Protein AF-A0A6J6WSC6-F1 (afdb_monomer)

pLDDT: mean 83.14, std 25.08, range [29.8, 98.88]

Nearest PDB structures (foldseek):
  4clc-assembly1_E-2  TM=8.302E-01  e=4.750E-10  Saccharomyces cerevisiae
  4clc-assembly1_C-2  TM=8.101E-01  e=1.368E-09  Saccharomyces cerevisiae
  4nkp-assembly1_B  TM=8.331E-01  e=5.031E-06  Desulfovibrio piger ATCC 29098
  2a2l-assembly1_A  TM=7.838E-01  e=5.697E-06  Klebsiella pneumoniae
  5cx7-assembly1_C  TM=8.219E-01  e=8.795E-05  Salmonella enterica subsp. enterica serovar Livingstone

Foldseek 3Di:
DDDDDDDDDDDDDDDDDDDDDDDDDDDDDDDDDDDDDDDPDDPPPQDVQLVNDALVNQVVLLVVLAAQDDDLVLQVVLLVLLVVVCVVVQAQKWKFKWFLPHTSDIDGGPNHDPVRVQVQQQQSVVCNVPVGFLSSLVNVCVVVVHDSCVVVVPDPSRHHSFAQWGFHQHVPGRGGMIIGMDDDRRNVNNVSSSVSSVVSVVVVVVVD

Organism: NCBI:txid449393

Solvent-accessible surface area (backbone atoms only — not comparable to full-atom values): 12354 Å² total; per-residue (Å²): 142,81,89,83,90,83,80,86,84,87,80,87,81,84,81,83,83,80,84,80,87,81,84,85,80,85,87,81,91,83,90,82,82,93,72,88,68,87,76,86,76,79,82,72,75,76,54,77,89,55,76,70,66,46,40,69,56,45,53,52,50,56,61,74,57,48,30,88,68,81,51,73,69,54,46,38,48,51,38,50,52,43,50,51,56,36,58,77,68,66,43,34,26,34,42,38,22,26,51,68,89,46,76,70,29,75,49,75,36,76,78,39,57,79,70,35,59,56,52,38,54,11,10,47,49,39,23,72,74,66,63,40,32,11,43,33,55,34,39,39,25,62,77,69,72,51,61,59,43,75,73,70,70,50,56,67,92,57,35,33,61,47,24,11,20,38,52,39,27,24,68,98,68,45,74,53,25,34,45,30,30,30,64,58,61,39,60,56,18,30,51,52,50,53,49,42,54,50,53,47,53,52,55,51,63,77,75,106

Sequence (208 aa):
MRLALIGAPAKYISTQAERVDVECGPSNFDMCDVRHGPTLGQDKPMVETTGGFTSAGLALEAQALVLPSLTQAQAVELGKIAFAIASARALPIIVEVRLGDWTVFKVALPGSKLENDSWVSRKARVVLATGNSTMHERVSAEERGVDWYLETGLSEELHAIHGGGLPLSVAGNGLAGILLISGLPQVEDHLLGVEIITEYLARQGENA

InterPro domains:
  IPR005624 Corrinoid adenosyltransferase PduO/GlcC-like [PF03928] (70-194)
  IPR010371 YBR137W-like [PTHR28255] (58-204)
  IPR038084 Corrinoid adenosyltransferase PduO/GlcC-like superfamily [G3DSA:3.30.450.150] (54-207)
  IPR038084 Corrinoid adenosyltransferase PduO/GlcC-like superfamily [SSF143744] (63-197)

Secondary structure (DSSP, 8-state):
-------PPPPP----------PPPP-----------------PPP-GGGTT--HHHHHHHHHHT-BS---HHHHHHHHHHHHHHHHHTT---EEEEEETTEEEEEEEPTT--THHHHHHHHHHHHHHHHSS-HHHHHHHHHHHT--HHHHH---TTT---SS-EEEEEETTTEEEEEEEEESS-HHHHHHHHHHHHHHHHHHHHH--

Mean predicted aligned error: 11.59 Å

Structure (mmCIF, N/CA/C/O backbone):
data_AF-A0A6J6WSC6-F1
#
_entry.id   AF-A0A6J6WSC6-F1
#
loop_
_atom_site.group_PDB
_atom_site.id
_atom_site.type_symbol
_atom_site.label_atom_id
_atom_site.label_alt_id
_atom_site.label_comp_id
_atom_site.label_asym_id
_atom_site.label_entity_id
_atom_site.label_seq_id
_atom_site.pdbx_PDB_ins_code
_atom_site.Cartn_x
_atom_site.Cartn_y
_atom_site.Cartn_z
_atom_site.occupancy
_atom_site.B_iso_or_equiv
_atom_site.auth_seq_id
_atom_site.auth_comp_id
_atom_site.auth_asym_id
_atom_site.auth_atom_id
_atom_site.pdbx_PDB_model_num
ATOM 1 N N . MET A 1 1 ? -31.566 -11.605 16.516 1.00 43.84 1 MET A N 1
ATOM 2 C CA . MET A 1 1 ? -31.812 -12.853 15.762 1.00 43.84 1 MET A CA 1
ATOM 3 C C . MET A 1 1 ? -32.410 -12.500 14.407 1.00 43.84 1 MET A C 1
ATOM 5 O O . MET A 1 1 ? -33.616 -12.335 14.301 1.00 43.84 1 MET A O 1
ATOM 9 N N . ARG A 1 2 ? -31.566 -12.322 13.387 1.00 36.12 2 ARG A N 1
ATOM 10 C CA . ARG A 1 2 ? -31.930 -12.509 11.978 1.00 36.12 2 ARG A CA 1
ATOM 11 C C . ARG A 1 2 ? -30.640 -12.690 11.185 1.00 36.12 2 ARG A C 1
ATOM 13 O O . ARG A 1 2 ? -29.808 -11.798 11.117 1.00 36.12 2 ARG A O 1
ATOM 20 N N . LEU A 1 3 ? -30.484 -13.920 10.721 1.00 33.75 3 LEU A N 1
ATOM 21 C CA . LEU A 1 3 ? -29.430 -14.439 9.872 1.00 33.75 3 LEU A CA 1
ATOM 22 C C . LEU A 1 3 ? -29.766 -14.024 8.432 1.00 33.75 3 LEU A C 1
ATOM 24 O O . LEU A 1 3 ? -30.876 -14.308 7.982 1.00 33.75 3 LEU A O 1
ATOM 28 N N . ALA A 1 4 ? -28.847 -13.372 7.725 1.00 37.50 4 ALA A N 1
ATOM 29 C CA . ALA A 1 4 ? -28.941 -13.182 6.281 1.00 37.50 4 ALA A CA 1
ATOM 30 C C . ALA A 1 4 ? -27.685 -13.777 5.636 1.00 37.50 4 ALA A C 1
ATOM 32 O O . ALA A 1 4 ? -26.592 -13.230 5.728 1.00 37.50 4 ALA A O 1
ATOM 33 N N . LEU A 1 5 ? -27.875 -14.961 5.054 1.00 38.50 5 LEU A N 1
ATOM 34 C CA . LEU A 1 5 ? -26.947 -15.674 4.185 1.00 38.50 5 LEU A CA 1
ATOM 35 C C . LEU A 1 5 ? -27.117 -15.146 2.760 1.00 38.50 5 LEU A C 1
ATOM 37 O O . LEU A 1 5 ? -28.183 -15.360 2.189 1.00 38.50 5 LEU A O 1
ATOM 41 N N . ILE A 1 6 ? -26.093 -14.524 2.179 1.00 41.12 6 ILE A N 1
ATOM 42 C CA . ILE A 1 6 ? -25.930 -14.297 0.729 1.00 41.12 6 ILE A CA 1
ATOM 43 C C . ILE A 1 6 ? -24.420 -14.078 0.522 1.00 41.12 6 ILE A C 1
ATOM 45 O O . ILE A 1 6 ? -23.843 -13.293 1.258 1.00 41.12 6 ILE A O 1
ATOM 49 N N . GLY A 1 7 ? -23.650 -14.696 -0.368 1.00 31.19 7 GLY A N 1
ATOM 50 C CA . GLY A 1 7 ? -23.825 -15.688 -1.422 1.00 31.19 7 GLY A CA 1
ATOM 51 C C . GLY A 1 7 ? -22.439 -15.804 -2.089 1.00 31.19 7 GLY A C 1
ATOM 52 O O . GLY A 1 7 ? -21.779 -14.793 -2.304 1.00 31.19 7 GLY A O 1
ATOM 53 N N . ALA A 1 8 ? -21.954 -17.024 -2.312 1.00 37.81 8 ALA A N 1
ATOM 54 C CA . ALA A 1 8 ? -20.623 -17.321 -2.858 1.00 37.81 8 ALA A CA 1
ATOM 55 C C . ALA A 1 8 ? -20.505 -16.965 -4.370 1.00 37.81 8 ALA A C 1
ATOM 57 O O . ALA A 1 8 ? -21.532 -16.750 -5.018 1.00 37.81 8 ALA A O 1
ATOM 58 N N . PRO A 1 9 ? -19.283 -16.892 -4.942 1.00 36.75 9 PRO A N 1
ATOM 59 C CA . PRO A 1 9 ? -18.977 -16.070 -6.115 1.00 36.75 9 PRO A CA 1
ATOM 60 C C . PRO A 1 9 ? -19.370 -16.686 -7.467 1.00 36.75 9 PRO A C 1
ATOM 62 O O . PRO A 1 9 ? -19.500 -17.902 -7.630 1.00 36.75 9 PRO A O 1
ATOM 65 N N . ALA A 1 10 ? -19.543 -15.793 -8.445 1.00 38.12 10 ALA A N 1
ATOM 66 C CA . ALA A 1 10 ? -19.945 -16.072 -9.817 1.00 38.12 10 ALA A CA 1
ATOM 67 C C . ALA A 1 10 ? -18.945 -16.975 -10.563 1.00 38.12 10 ALA A C 1
ATOM 69 O O . ALA A 1 10 ? -17.730 -16.795 -10.503 1.00 38.12 10 ALA A O 1
ATOM 70 N N . LYS A 1 11 ? -19.497 -17.951 -11.289 1.00 36.94 11 LYS A N 1
ATOM 71 C CA . LYS A 1 11 ? -18.777 -18.903 -12.136 1.00 36.94 11 LYS A CA 1
ATOM 72 C C . LYS A 1 11 ? -18.316 -18.247 -13.439 1.00 36.94 11 LYS A C 1
ATOM 74 O O . LYS A 1 11 ? -19.083 -17.554 -14.099 1.00 36.94 11 LYS A O 1
ATOM 79 N N . TYR A 1 12 ? -17.079 -18.564 -13.807 1.00 30.86 12 TYR A N 1
ATOM 80 C CA . TYR A 1 12 ? -16.436 -18.309 -15.094 1.00 30.86 12 TYR A CA 1
ATOM 81 C C . TYR A 1 12 ? -17.264 -18.921 -16.241 1.00 30.86 12 TYR A C 1
ATOM 83 O O . TYR A 1 12 ? -17.584 -20.111 -16.206 1.00 30.86 12 TYR A O 1
ATOM 91 N N . ILE A 1 13 ? -17.629 -18.118 -17.243 1.00 40.16 13 ILE A N 1
ATOM 92 C CA . ILE A 1 13 ? -18.377 -18.557 -18.428 1.00 40.16 13 ILE A CA 1
ATOM 93 C C . ILE A 1 13 ? -17.354 -18.799 -19.541 1.00 40.16 13 ILE A C 1
ATOM 95 O O . ILE A 1 13 ? -16.701 -17.865 -19.995 1.00 40.16 13 ILE A O 1
ATOM 99 N N . SER A 1 14 ? -17.193 -20.052 -19.968 1.00 33.62 14 SER A N 1
ATOM 100 C CA . SER A 1 14 ? -16.390 -20.420 -21.134 1.00 33.62 14 SER A CA 1
ATOM 101 C C . SER A 1 14 ? -17.211 -20.219 -22.409 1.00 33.62 14 SER A C 1
ATOM 103 O O . SER A 1 14 ? -18.157 -20.969 -22.656 1.00 33.62 14 SER A O 1
ATOM 105 N N . THR A 1 15 ? -16.867 -19.231 -23.227 1.00 36.78 15 THR A N 1
ATOM 106 C CA . THR A 1 15 ? -17.439 -19.052 -24.565 1.00 36.78 15 THR A CA 1
ATOM 107 C C . THR A 1 15 ? -16.736 -19.970 -25.565 1.00 36.78 15 THR A C 1
ATOM 109 O O . THR A 1 15 ? -15.524 -19.906 -25.759 1.00 36.78 15 THR A O 1
ATOM 112 N N . GLN A 1 16 ? -17.517 -20.854 -26.187 1.00 34.69 16 GLN A N 1
ATOM 113 C CA . GLN A 1 16 ? -17.121 -21.656 -27.341 1.00 34.69 16 GLN A CA 1
ATOM 114 C C . GLN A 1 16 ? -17.024 -20.737 -28.567 1.00 34.69 16 GLN A C 1
ATOM 116 O O . GLN A 1 16 ? -17.985 -20.046 -28.893 1.00 34.69 16 GLN A O 1
ATOM 121 N N . ALA A 1 17 ? -15.867 -20.715 -29.230 1.00 35.56 17 ALA A N 1
ATOM 122 C CA . ALA A 1 17 ? -15.704 -20.060 -30.522 1.00 35.56 17 ALA A CA 1
ATOM 123 C C . ALA A 1 17 ? -16.191 -21.007 -31.629 1.00 35.56 17 ALA A C 1
ATOM 125 O O . ALA A 1 17 ? -15.640 -22.092 -31.828 1.00 35.56 17 ALA A O 1
ATOM 126 N N . GLU A 1 18 ? -17.250 -20.597 -32.316 1.00 34.94 18 GLU A N 1
ATOM 127 C CA . GLU A 1 18 ? -17.818 -21.267 -33.481 1.00 34.94 18 GLU A CA 1
ATOM 128 C C . GLU A 1 18 ? -16.892 -21.045 -34.693 1.00 34.94 18 GLU A C 1
ATOM 130 O O . GLU A 1 18 ? -16.421 -19.932 -34.939 1.00 34.94 18 GLU A O 1
ATOM 135 N N . ARG A 1 19 ? -16.564 -22.122 -35.418 1.00 35.16 19 ARG A N 1
ATOM 136 C CA . ARG A 1 19 ? -15.733 -22.077 -36.630 1.00 35.16 19 ARG A CA 1
ATOM 137 C C . ARG A 1 19 ? -16.536 -21.459 -37.771 1.00 35.16 19 ARG A C 1
ATOM 139 O O . ARG A 1 19 ? -17.628 -21.929 -38.064 1.00 35.16 19 ARG A O 1
ATOM 146 N N . VAL A 1 20 ? -15.969 -20.456 -38.438 1.00 36.50 20 VAL A N 1
ATOM 147 C CA . VAL A 1 20 ? -16.467 -19.964 -39.727 1.00 36.50 20 VAL A CA 1
ATOM 148 C C . VAL A 1 20 ? -15.623 -20.609 -40.821 1.00 36.50 20 VAL A C 1
ATOM 150 O O . VAL A 1 20 ? -14.418 -20.369 -40.901 1.00 36.50 20 VAL A O 1
ATOM 153 N N . ASP A 1 21 ? -16.257 -21.451 -41.631 1.00 31.47 21 ASP A N 1
ATOM 154 C CA . ASP A 1 21 ? -15.662 -22.041 -42.825 1.00 31.47 21 ASP A CA 1
ATOM 155 C C . ASP A 1 21 ? -15.515 -20.964 -43.916 1.00 31.47 21 ASP A C 1
ATOM 157 O O . ASP A 1 21 ? -16.470 -20.262 -44.252 1.00 31.47 21 ASP A O 1
ATOM 161 N N . VAL A 1 22 ? -14.305 -20.812 -44.461 1.00 36.72 22 VAL A N 1
ATOM 162 C CA . VAL A 1 22 ? -14.012 -19.917 -45.591 1.00 36.72 22 VAL A CA 1
ATOM 163 C C . VAL A 1 22 ? -13.982 -20.751 -46.869 1.00 36.72 22 VAL A C 1
ATOM 165 O O . VAL A 1 22 ? -13.063 -21.543 -47.073 1.00 36.72 22 VAL A O 1
ATOM 168 N N . GLU A 1 23 ? -14.969 -20.567 -47.745 1.00 33.84 23 GLU A N 1
ATOM 169 C CA . GLU A 1 23 ? -14.938 -21.099 -49.111 1.00 33.84 23 GLU A CA 1
ATOM 170 C C . GLU A 1 23 ? -14.118 -20.176 -50.029 1.00 33.84 23 GLU A C 1
ATOM 172 O O . GLU A 1 23 ? -14.394 -18.982 -50.160 1.00 33.84 23 GLU A O 1
ATOM 177 N N . CYS A 1 24 ? -13.102 -20.732 -50.696 1.00 33.00 24 CYS A N 1
ATOM 178 C CA . CYS A 1 24 ? -12.349 -20.055 -51.752 1.00 33.00 24 CYS A CA 1
ATOM 179 C C . CYS A 1 24 ? -13.047 -20.219 -53.114 1.00 33.00 24 CYS A C 1
ATOM 181 O O . CYS A 1 24 ? -13.176 -21.335 -53.614 1.00 33.00 24 CYS A O 1
ATOM 183 N N . GLY A 1 25 ? -13.423 -19.102 -53.748 1.00 36.28 25 GLY A N 1
ATOM 184 C CA . GLY A 1 25 ? -13.826 -19.034 -55.161 1.00 36.28 25 GLY A CA 1
ATOM 185 C C . GLY A 1 25 ? -12.672 -18.582 -56.081 1.00 36.28 25 GLY A C 1
ATOM 186 O O . GLY A 1 25 ? -11.759 -17.902 -55.608 1.00 36.28 25 GLY A O 1
ATOM 187 N N . PRO A 1 26 ? -12.663 -18.954 -57.378 1.00 39.19 26 PRO A N 1
ATOM 188 C CA . PRO A 1 26 ? -11.472 -18.860 -58.219 1.00 39.19 26 PRO A CA 1
ATOM 189 C C . PRO A 1 26 ? -11.300 -17.517 -58.953 1.00 39.19 26 PRO A C 1
ATOM 191 O O . PRO A 1 26 ? -12.253 -16.926 -59.447 1.00 39.19 26 PRO A O 1
ATOM 194 N N . SER A 1 27 ? -10.025 -17.122 -59.051 1.00 39.78 27 SER A N 1
ATOM 195 C CA . SER A 1 27 ? -9.335 -16.354 -60.105 1.00 39.78 27 SER A CA 1
ATOM 196 C C . SER A 1 27 ? -10.052 -15.190 -60.809 1.00 39.78 27 SER A C 1
ATOM 198 O O . SER A 1 27 ? -10.929 -15.412 -61.641 1.00 39.78 27 SER A O 1
ATOM 200 N N . ASN A 1 28 ? -9.488 -13.983 -60.682 1.00 32.41 28 ASN A N 1
ATOM 201 C CA . ASN A 1 28 ? -8.925 -13.283 -61.843 1.00 32.41 28 ASN A CA 1
ATOM 202 C C . ASN A 1 28 ? -8.012 -12.108 -61.452 1.00 32.41 28 ASN A C 1
ATOM 204 O O . ASN A 1 28 ? -8.224 -11.430 -60.452 1.00 32.41 28 ASN A O 1
ATOM 208 N N . PHE A 1 29 ? -6.980 -11.940 -62.278 1.00 34.59 29 PHE A N 1
ATOM 209 C CA . PHE A 1 29 ? -5.999 -10.857 -62.341 1.00 34.59 29 PHE A CA 1
ATOM 210 C C . PHE A 1 29 ? -6.623 -9.458 -62.198 1.00 34.59 29 PHE A C 1
ATOM 212 O O . PHE A 1 29 ? -7.541 -9.148 -62.948 1.00 34.59 29 PHE A O 1
ATOM 219 N N . ASP A 1 30 ? -6.042 -8.588 -61.364 1.00 33.47 30 ASP A N 1
ATOM 220 C CA . ASP A 1 30 ? -5.398 -7.374 -61.883 1.00 33.47 30 ASP A CA 1
ATOM 221 C C . ASP A 1 30 ? -4.456 -6.727 -60.856 1.00 33.47 30 ASP A C 1
ATOM 223 O O . ASP A 1 30 ? -4.682 -6.746 -59.646 1.00 33.47 30 ASP A O 1
ATOM 227 N N . MET A 1 31 ? -3.363 -6.181 -61.370 1.00 36.84 31 MET A N 1
ATOM 228 C CA . MET A 1 31 ? -2.239 -5.614 -60.640 1.00 36.84 31 MET A CA 1
ATOM 229 C C . MET A 1 31 ? -2.318 -4.095 -60.764 1.00 36.84 31 MET A C 1
ATOM 231 O O . MET A 1 31 ? -2.045 -3.592 -61.844 1.00 36.84 31 MET A O 1
ATOM 235 N N . CYS A 1 32 ? -2.646 -3.358 -59.694 1.00 29.80 32 CYS A N 1
ATOM 236 C CA . CYS A 1 32 ? -2.368 -1.919 -59.643 1.00 29.80 32 CYS A CA 1
ATOM 237 C C . CYS A 1 32 ? -2.406 -1.317 -58.226 1.00 29.80 32 CYS A C 1
ATOM 239 O O . CYS A 1 32 ? -3.426 -1.306 -57.550 1.00 29.80 32 CYS A O 1
ATOM 241 N N . ASP A 1 33 ? -1.263 -0.722 -57.896 1.00 33.25 33 ASP A N 1
ATOM 242 C CA . ASP A 1 33 ? -1.057 0.507 -57.128 1.00 33.25 33 ASP A CA 1
ATOM 243 C C . ASP A 1 33 ? -1.253 0.500 -55.599 1.00 33.25 33 ASP A C 1
ATOM 245 O O . ASP A 1 33 ? -2.342 0.537 -55.028 1.00 33.25 33 ASP A O 1
ATOM 249 N N . VAL A 1 34 ? -0.095 0.547 -54.944 1.00 44.75 34 VAL A N 1
ATOM 250 C CA . VAL A 1 34 ? 0.127 0.786 -53.524 1.00 44.75 34 VAL A CA 1
ATOM 251 C C . VAL A 1 34 ? -0.278 2.220 -53.186 1.00 44.75 34 VAL A C 1
ATOM 253 O O . VAL A 1 34 ? 0.389 3.171 -53.590 1.00 44.75 34 VAL A O 1
ATOM 256 N N . ARG A 1 35 ? -1.299 2.394 -52.344 1.00 36.34 35 ARG A N 1
ATOM 257 C CA . ARG A 1 35 ? -1.457 3.608 -51.528 1.00 36.34 35 ARG A CA 1
ATOM 258 C C . ARG A 1 35 ? -1.757 3.214 -50.091 1.00 36.34 35 ARG A C 1
ATOM 260 O O . ARG A 1 35 ? -2.868 2.823 -49.755 1.00 36.34 35 ARG A O 1
ATOM 267 N N . HIS A 1 36 ? -0.732 3.326 -49.252 1.00 37.75 36 HIS A N 1
ATOM 268 C CA . HIS A 1 36 ? -0.848 3.234 -47.803 1.00 37.75 36 HIS A CA 1
ATOM 269 C C . HIS A 1 36 ? -1.678 4.426 -47.302 1.00 37.75 36 HIS A C 1
ATOM 271 O O . HIS A 1 36 ? -1.164 5.535 -47.164 1.00 37.75 36 HIS A O 1
ATOM 277 N N . GLY A 1 37 ? -2.973 4.212 -47.073 1.00 34.25 37 GLY A N 1
ATOM 278 C CA . GLY A 1 37 ? -3.748 5.071 -46.179 1.00 34.25 37 GLY A CA 1
ATOM 279 C C . GLY A 1 37 ? -3.299 4.839 -44.730 1.00 34.25 37 GLY A C 1
ATOM 280 O O . GLY A 1 37 ? -2.825 3.743 -44.422 1.00 34.25 37 GLY A O 1
ATOM 281 N N . PRO A 1 38 ? -3.411 5.832 -43.831 1.00 37.00 38 PRO A N 1
ATOM 282 C CA . PRO A 1 38 ? -3.063 5.629 -42.435 1.00 37.00 38 PRO A CA 1
ATOM 283 C C . PRO A 1 38 ? -4.087 4.672 -41.819 1.00 37.00 38 PRO A C 1
ATOM 285 O O . PRO A 1 38 ? -5.248 5.029 -41.618 1.00 37.00 38 PRO A O 1
ATOM 288 N N . THR A 1 39 ? -3.672 3.439 -41.540 1.00 39.28 39 THR A N 1
ATOM 289 C CA . THR A 1 39 ? -4.430 2.515 -40.701 1.00 39.28 39 THR A CA 1
ATOM 290 C C . THR A 1 39 ? -4.454 3.078 -39.283 1.00 39.28 39 THR A C 1
ATOM 292 O O . THR A 1 39 ? -3.478 3.013 -38.540 1.00 39.28 39 THR A O 1
ATOM 295 N N . LEU A 1 40 ? -5.592 3.668 -38.920 1.00 49.00 40 LEU A N 1
ATOM 296 C CA . LEU A 1 40 ? -6.022 3.801 -37.533 1.00 49.00 40 LEU A CA 1
ATOM 297 C C . LEU A 1 40 ? -6.146 2.387 -36.958 1.00 49.00 40 LEU A C 1
ATOM 299 O O . LEU A 1 40 ? -6.956 1.599 -37.440 1.00 49.00 40 L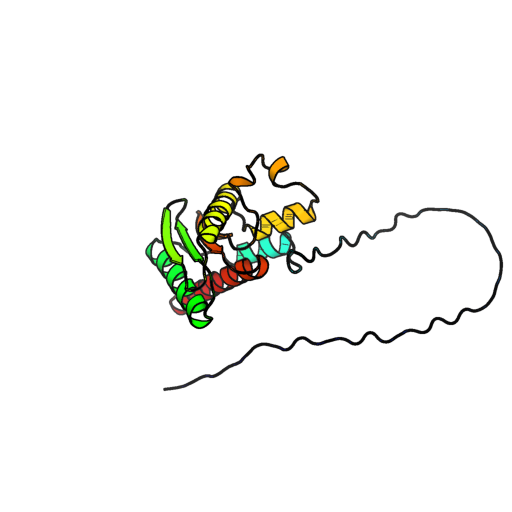EU A O 1
ATOM 303 N N . GLY A 1 41 ? -5.325 2.066 -35.962 1.00 46.53 41 GLY A N 1
ATOM 304 C CA . GLY A 1 41 ? -5.379 0.780 -35.277 1.00 46.53 41 GLY A CA 1
ATOM 305 C C . GLY A 1 41 ? -4.008 0.330 -34.806 1.00 46.53 41 GLY A C 1
ATOM 306 O O . GLY A 1 41 ? -3.313 -0.402 -35.503 1.00 46.53 41 GLY A O 1
ATOM 307 N N . GLN A 1 42 ? -3.634 0.742 -33.600 1.00 42.31 42 GLN A N 1
ATOM 308 C CA . GLN A 1 42 ? -2.758 -0.081 -32.778 1.00 42.31 42 GLN A CA 1
ATOM 309 C C . GLN A 1 42 ? -3.515 -0.378 -31.492 1.00 42.31 42 GLN A C 1
ATOM 311 O O . GLN A 1 42 ? -3.461 0.387 -30.532 1.00 42.31 42 GLN A O 1
ATOM 316 N N . ASP A 1 43 ? -4.261 -1.484 -31.525 1.00 46.19 43 ASP A N 1
ATOM 317 C CA . ASP A 1 43 ? -4.646 -2.215 -30.325 1.00 46.19 43 ASP A CA 1
ATOM 318 C C . ASP A 1 43 ? -3.355 -2.562 -29.589 1.00 46.19 43 ASP A C 1
ATOM 320 O O . ASP A 1 43 ? -2.608 -3.471 -29.962 1.00 46.19 43 ASP A O 1
ATOM 324 N N . LYS A 1 44 ? -3.045 -1.761 -28.574 1.00 49.16 44 LYS A N 1
ATOM 325 C CA . LYS A 1 44 ? -1.971 -2.065 -27.645 1.00 49.16 44 LYS A CA 1
ATOM 326 C C . LYS A 1 44 ? -2.400 -3.336 -26.901 1.00 49.16 44 LYS A C 1
ATOM 328 O O . LYS A 1 44 ? -3.504 -3.343 -26.355 1.00 49.16 44 LYS A O 1
ATOM 333 N N . PRO A 1 45 ? -1.604 -4.420 -26.909 1.00 47.25 45 PRO A N 1
ATOM 334 C CA . PRO A 1 45 ? -2.020 -5.665 -26.278 1.00 47.25 45 PRO A CA 1
ATOM 335 C C . PRO A 1 45 ? -2.308 -5.398 -24.800 1.00 47.25 45 PRO A C 1
ATOM 337 O O . PRO A 1 45 ? -1.481 -4.799 -24.109 1.00 47.25 45 PRO A O 1
ATOM 340 N N . MET A 1 46 ? -3.491 -5.813 -24.332 1.00 50.09 46 MET A N 1
ATOM 341 C CA . MET A 1 46 ? -3.805 -5.824 -22.906 1.00 50.09 46 MET A CA 1
ATOM 342 C C . MET A 1 46 ? -2.717 -6.625 -22.198 1.00 50.09 46 MET A C 1
ATOM 344 O O . MET A 1 46 ? -2.479 -7.786 -22.530 1.00 50.09 46 MET A O 1
ATOM 348 N N . VAL A 1 47 ? -2.009 -5.984 -21.273 1.00 56.09 47 VAL A N 1
ATOM 349 C CA . VAL A 1 47 ? -0.842 -6.593 -20.643 1.00 56.09 47 VAL A CA 1
ATOM 350 C C . VAL A 1 47 ? -1.337 -7.606 -19.610 1.00 56.09 47 VAL A C 1
ATOM 352 O O . VAL A 1 47 ? -1.909 -7.248 -18.582 1.00 56.09 47 VAL A O 1
ATOM 355 N N . GLU A 1 48 ? -1.154 -8.897 -19.904 1.00 59.69 48 GLU A N 1
ATOM 356 C CA . GLU A 1 48 ? -1.677 -10.014 -19.098 1.00 59.69 48 GLU A CA 1
ATOM 357 C C . GLU A 1 48 ? -1.225 -9.961 -17.624 1.00 59.69 48 GLU A C 1
ATOM 359 O O . GLU A 1 48 ? -1.932 -10.436 -16.735 1.00 59.69 48 GLU A O 1
ATOM 364 N N . THR A 1 49 ? -0.073 -9.342 -17.334 1.00 72.38 49 THR A N 1
ATOM 365 C CA . THR A 1 49 ? 0.531 -9.300 -15.992 1.00 72.38 49 THR A CA 1
ATOM 366 C C . THR A 1 49 ? -0.153 -8.349 -15.013 1.00 72.38 49 THR A C 1
ATOM 368 O O . THR A 1 49 ? 0.057 -8.483 -13.803 1.00 72.38 49 THR A O 1
ATOM 371 N N . THR A 1 50 ? -0.964 -7.410 -15.504 1.00 82.81 50 THR A N 1
ATOM 372 C CA . THR A 1 50 ? -1.678 -6.409 -14.692 1.00 82.81 50 THR A CA 1
ATOM 373 C C . THR A 1 50 ? -3.188 -6.632 -14.673 1.00 82.81 50 THR A C 1
ATOM 375 O O . THR A 1 50 ? -3.940 -5.765 -14.242 1.00 82.81 50 THR A O 1
ATOM 378 N N . GLY A 1 51 ? -3.663 -7.810 -15.092 1.00 82.25 51 GLY A N 1
ATOM 379 C CA . GLY A 1 51 ? -5.063 -8.209 -14.904 1.00 82.25 51 GLY A CA 1
ATOM 380 C C . GLY A 1 51 ? -6.083 -7.347 -15.655 1.00 82.25 51 GLY A C 1
ATOM 381 O O . GLY A 1 51 ? -7.246 -7.311 -15.263 1.00 82.25 51 GLY A O 1
ATOM 382 N N . GLY A 1 52 ? -5.662 -6.645 -16.714 1.00 90.44 52 GLY A N 1
ATOM 383 C CA . GLY A 1 52 ? -6.534 -5.775 -17.509 1.00 90.44 52 GLY A CA 1
ATOM 384 C C . GLY A 1 52 ? -6.803 -4.398 -16.893 1.00 90.44 52 GLY A C 1
ATOM 385 O O . GLY A 1 52 ? -7.700 -3.694 -17.358 1.00 90.44 52 GLY A O 1
ATOM 386 N N . PHE A 1 53 ? -6.052 -3.993 -15.864 1.00 96.25 53 PHE A N 1
ATOM 387 C CA . PHE A 1 53 ? -6.105 -2.617 -15.374 1.00 96.25 53 PHE A CA 1
ATOM 388 C C . PHE A 1 53 ? -5.664 -1.614 -16.447 1.00 96.25 53 PHE A C 1
ATOM 390 O O . PHE A 1 53 ? -4.813 -1.905 -17.284 1.00 96.25 53 PHE A O 1
ATOM 397 N N . THR A 1 54 ? -6.205 -0.398 -16.355 1.00 97.25 54 THR A N 1
ATOM 398 C CA . THR A 1 54 ? -5.688 0.780 -17.064 1.00 97.25 54 THR A CA 1
ATOM 399 C C . THR A 1 54 ? -5.247 1.833 -16.056 1.00 97.25 54 THR A C 1
ATOM 401 O O . THR A 1 54 ? -5.821 1.917 -14.962 1.00 97.25 54 THR A O 1
ATOM 404 N N . SER A 1 55 ? -4.258 2.663 -16.396 1.00 97.44 55 SER A N 1
ATOM 405 C CA . SER A 1 55 ? -3.788 3.714 -15.475 1.00 97.44 55 SER A CA 1
ATOM 406 C C . SER A 1 55 ? -4.905 4.716 -15.164 1.00 97.44 55 SER A C 1
ATOM 408 O O . SER A 1 55 ? -5.078 5.122 -14.013 1.00 97.44 55 SER A O 1
ATOM 410 N N . ALA A 1 56 ? -5.739 5.031 -16.162 1.00 97.94 56 ALA A N 1
ATOM 411 C CA . ALA A 1 56 ? -6.926 5.866 -16.010 1.00 97.94 56 ALA A CA 1
ATOM 412 C C . ALA A 1 56 ? -7.966 5.237 -15.064 1.00 97.94 56 ALA A C 1
ATOM 414 O O . ALA A 1 56 ? -8.494 5.923 -14.189 1.00 97.94 56 ALA A O 1
ATOM 415 N N . GLY A 1 57 ? -8.230 3.932 -15.192 1.00 98.31 57 GLY A N 1
ATOM 416 C CA . GLY A 1 57 ? -9.128 3.209 -14.288 1.00 98.31 57 GLY A CA 1
ATOM 417 C C . GLY A 1 57 ? -8.624 3.211 -12.845 1.00 98.31 57 GLY A C 1
ATOM 418 O O . GLY A 1 57 ? -9.383 3.509 -11.927 1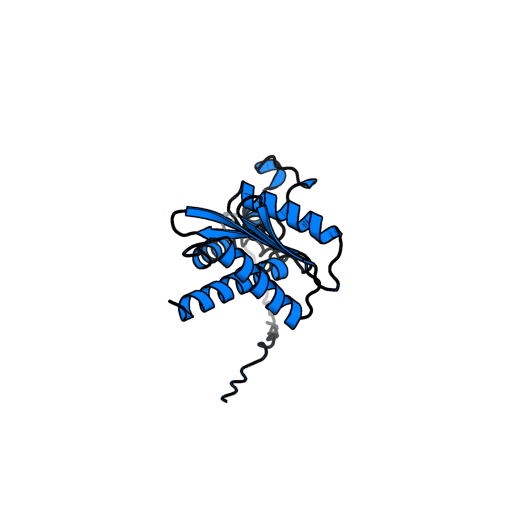.00 98.31 57 GLY A O 1
ATOM 419 N N . LEU A 1 58 ? -7.326 2.980 -12.646 1.00 98.50 58 LEU A N 1
ATOM 420 C CA . LEU A 1 58 ? -6.701 3.022 -11.320 1.00 98.50 58 LEU A CA 1
ATOM 421 C C . LEU A 1 58 ? -6.695 4.434 -10.716 1.00 98.50 58 LEU A C 1
ATOM 423 O O . LEU A 1 58 ? -6.798 4.585 -9.501 1.00 98.50 58 LEU A O 1
ATOM 427 N N . ALA A 1 59 ? -6.615 5.481 -11.541 1.00 98.31 59 ALA A N 1
ATOM 428 C CA . ALA A 1 59 ? -6.759 6.859 -11.072 1.00 98.31 59 ALA A CA 1
ATOM 429 C C . ALA A 1 59 ? -8.195 7.177 -10.613 1.00 98.31 59 ALA A C 1
ATOM 431 O O . ALA A 1 59 ? -8.379 7.941 -9.664 1.00 98.31 59 ALA A O 1
ATOM 432 N N . LEU A 1 60 ? -9.215 6.601 -11.261 1.00 98.44 60 LEU A N 1
ATOM 433 C CA . LEU A 1 60 ? -10.611 6.708 -10.818 1.00 98.44 60 LEU A CA 1
ATOM 434 C C . LEU A 1 60 ? -10.859 5.904 -9.537 1.00 98.44 60 LEU A C 1
ATOM 436 O O . LEU A 1 60 ? -11.522 6.394 -8.625 1.00 98.44 60 LEU A O 1
ATOM 440 N N . GLU A 1 61 ? -10.286 4.706 -9.439 1.00 98.50 61 GLU A N 1
ATOM 441 C CA . GLU A 1 61 ? -10.317 3.896 -8.219 1.00 98.50 61 GLU A CA 1
ATOM 442 C C . GLU A 1 61 ? -9.715 4.664 -7.035 1.00 98.50 61 GLU A C 1
ATOM 444 O O . GLU A 1 61 ? -10.358 4.799 -5.998 1.00 98.50 61 GLU A O 1
ATOM 449 N N . ALA A 1 62 ? -8.534 5.268 -7.207 1.00 98.31 62 ALA A N 1
ATOM 450 C CA . ALA A 1 62 ? -7.899 6.070 -6.161 1.00 98.31 62 ALA A CA 1
ATOM 451 C C . ALA A 1 62 ? -8.774 7.248 -5.693 1.00 98.31 62 ALA A C 1
ATOM 453 O O . ALA A 1 62 ? -8.780 7.567 -4.506 1.00 98.31 62 ALA A O 1
ATOM 454 N N . GLN A 1 63 ? -9.545 7.869 -6.595 1.00 98.06 63 GLN A N 1
ATOM 455 C CA . GLN A 1 63 ? -10.503 8.925 -6.239 1.00 98.06 63 GLN A CA 1
ATOM 456 C C . GLN A 1 63 ? -11.684 8.388 -5.422 1.00 98.06 63 GLN A C 1
ATOM 458 O O . GLN A 1 63 ? -12.110 9.038 -4.468 1.00 98.06 63 GLN A O 1
ATOM 463 N N . ALA A 1 64 ? -12.193 7.202 -5.761 1.00 98.06 64 ALA A N 1
ATOM 464 C CA . ALA A 1 64 ? -13.278 6.556 -5.022 1.00 98.06 64 ALA A CA 1
ATOM 465 C C . ALA A 1 64 ? -12.855 6.100 -3.612 1.00 98.06 64 ALA A C 1
ATOM 467 O O . ALA A 1 64 ? -13.702 5.969 -2.731 1.00 98.06 64 ALA A O 1
ATOM 468 N N . LEU A 1 65 ? -11.554 5.887 -3.394 1.00 98.44 65 LEU A N 1
ATOM 469 C CA . LEU A 1 65 ? -10.976 5.449 -2.121 1.00 98.44 65 LEU A CA 1
ATOM 470 C C . LEU A 1 65 ? -10.507 6.602 -1.213 1.00 98.44 65 LEU A C 1
ATOM 472 O O . LEU A 1 65 ? -9.923 6.349 -0.157 1.00 98.44 65 LEU A O 1
ATOM 476 N N . VAL A 1 66 ? -10.745 7.865 -1.591 1.00 98.31 66 VAL A N 1
ATOM 477 C CA . VAL A 1 66 ? -10.378 9.023 -0.760 1.00 98.31 66 VAL A CA 1
ATOM 478 C C . VAL A 1 66 ? -11.164 9.014 0.552 1.00 98.31 66 VAL A C 1
ATOM 480 O O . VAL A 1 66 ? -12.392 8.952 0.578 1.00 98.31 66 VAL A O 1
ATOM 483 N N . LEU A 1 67 ? -10.437 9.131 1.660 1.00 98.00 67 LEU A N 1
ATOM 484 C CA . LEU A 1 67 ? -10.985 9.133 3.007 1.00 98.00 67 LEU A CA 1
ATOM 485 C C . LEU A 1 67 ? -11.461 10.539 3.418 1.00 98.00 67 LEU A C 1
ATOM 487 O O . LEU A 1 67 ? -10.823 11.537 3.073 1.00 98.00 67 LEU A O 1
ATOM 491 N N . PRO A 1 68 ? -12.522 10.654 4.236 1.00 96.50 68 PRO A N 1
ATOM 492 C CA . PRO A 1 68 ? -12.927 11.938 4.811 1.00 96.50 68 PRO A CA 1
ATOM 493 C C . PRO A 1 68 ? -11.965 12.425 5.909 1.00 96.50 68 PRO A C 1
ATOM 495 O O . PRO A 1 68 ? -11.811 13.624 6.118 1.00 96.50 68 PRO A O 1
ATOM 498 N N . SER A 1 69 ? -11.324 11.504 6.634 1.00 96.69 69 SER A N 1
ATOM 499 C CA . SER A 1 69 ? -10.303 11.778 7.653 1.00 96.69 69 SER A CA 1
ATOM 500 C C . SER A 1 69 ? -9.462 10.527 7.918 1.00 96.69 69 SER A C 1
ATOM 502 O O . SER A 1 69 ? -9.900 9.410 7.634 1.00 96.69 69 SER A O 1
ATOM 504 N N . LEU A 1 70 ? -8.256 10.714 8.465 1.00 97.44 70 LEU A N 1
ATOM 505 C CA . LEU A 1 70 ? -7.390 9.615 8.887 1.00 97.44 70 LEU A CA 1
ATOM 506 C C . LEU A 1 70 ? -6.608 9.983 10.155 1.00 97.44 70 LEU A C 1
ATOM 508 O O . LEU A 1 70 ? -5.539 10.586 10.113 1.00 97.44 70 LEU A O 1
ATOM 512 N N . THR A 1 71 ? -7.156 9.603 11.301 1.00 97.25 71 THR A N 1
ATOM 513 C CA . THR A 1 71 ? -6.480 9.627 12.603 1.00 97.25 71 THR A CA 1
ATOM 514 C C . THR A 1 71 ? -5.698 8.333 12.834 1.00 97.25 71 THR A C 1
ATOM 516 O O . THR A 1 71 ? -5.914 7.322 12.165 1.00 97.25 71 THR A O 1
ATOM 519 N N . GLN A 1 72 ? -4.829 8.313 13.849 1.00 97.88 72 GLN A N 1
ATOM 520 C CA . GLN A 1 72 ? -4.143 7.085 14.267 1.00 97.88 72 GLN A CA 1
ATOM 521 C C . GLN A 1 72 ? -5.124 5.959 14.629 1.00 97.88 72 GLN A C 1
ATOM 523 O O . GLN A 1 72 ? -4.904 4.812 14.248 1.00 97.88 72 GLN A O 1
ATOM 528 N N . ALA A 1 73 ? -6.216 6.271 15.334 1.00 97.94 73 ALA A N 1
ATOM 529 C CA . ALA A 1 73 ? -7.213 5.274 15.720 1.00 97.94 73 ALA A CA 1
ATOM 530 C C . ALA A 1 73 ? -7.907 4.655 14.494 1.00 97.94 73 ALA A C 1
ATOM 532 O O . ALA A 1 73 ? -8.042 3.435 14.424 1.00 97.94 73 ALA A O 1
ATOM 533 N N . GLN A 1 74 ? -8.258 5.483 13.505 1.00 98.06 74 GLN A N 1
ATOM 534 C CA . GLN A 1 74 ? -8.833 5.046 12.228 1.00 98.06 74 GLN A CA 1
ATOM 535 C C . GLN A 1 74 ? -7.845 4.210 11.401 1.00 98.06 74 GLN A C 1
ATOM 537 O O . GLN A 1 74 ? -8.216 3.186 10.834 1.00 98.06 74 GLN A O 1
ATOM 542 N N . ALA A 1 75 ? -6.562 4.579 11.382 1.00 98.44 75 ALA A N 1
ATOM 543 C CA . ALA A 1 75 ? -5.528 3.784 10.718 1.00 98.44 75 ALA A CA 1
ATOM 544 C C . ALA A 1 75 ? -5.343 2.399 11.374 1.00 98.44 75 ALA A C 1
ATOM 546 O O . ALA A 1 75 ? -5.179 1.390 10.685 1.00 98.44 75 ALA A O 1
ATOM 547 N N . VAL A 1 76 ? -5.429 2.319 12.707 1.00 98.56 76 VAL A N 1
ATOM 548 C CA . VAL A 1 76 ? -5.443 1.037 13.432 1.00 98.56 76 VAL A CA 1
ATOM 549 C C . VAL A 1 76 ? -6.712 0.234 13.124 1.00 98.56 76 VAL A C 1
ATOM 551 O O . VAL A 1 76 ? -6.644 -0.989 13.011 1.00 98.56 76 VAL A O 1
ATOM 554 N N . GLU A 1 77 ? -7.866 0.886 12.979 1.00 98.38 77 GLU A N 1
ATOM 555 C CA . GLU A 1 77 ? -9.117 0.233 12.578 1.00 98.38 77 GLU A CA 1
ATOM 556 C C . GLU A 1 77 ? -9.027 -0.378 11.173 1.00 98.38 77 GLU A C 1
ATOM 558 O O . GLU A 1 77 ? -9.350 -1.556 11.014 1.00 98.38 77 GLU A O 1
ATOM 563 N N . LEU A 1 78 ? -8.496 0.360 10.191 1.00 98.56 78 LEU A N 1
ATOM 564 C CA . LEU A 1 78 ? -8.178 -0.156 8.852 1.00 98.56 78 LEU A CA 1
ATOM 565 C C . LEU A 1 78 ? -7.322 -1.429 8.926 1.00 98.56 78 LEU A C 1
ATOM 567 O O . LEU A 1 78 ? -7.649 -2.444 8.311 1.00 98.56 78 LEU A O 1
ATOM 571 N N . GLY A 1 79 ? -6.267 -1.410 9.746 1.00 98.69 79 GLY A N 1
ATOM 572 C CA . GLY A 1 79 ? -5.424 -2.584 9.982 1.00 98.69 79 GLY A CA 1
ATOM 573 C C . GLY A 1 79 ? -6.185 -3.773 10.584 1.00 98.69 79 GLY A C 1
ATOM 574 O O . GLY A 1 79 ? -5.988 -4.917 10.172 1.00 98.69 79 GLY A O 1
ATOM 575 N N . LYS A 1 80 ? -7.111 -3.523 11.517 1.00 98.81 80 LYS A N 1
ATOM 576 C CA . LYS A 1 80 ? -7.969 -4.568 12.105 1.00 98.81 80 LYS A CA 1
ATOM 577 C C . LYS A 1 80 ? -8.951 -5.158 11.091 1.00 98.81 80 LYS A C 1
ATOM 579 O O . LYS A 1 80 ? -9.158 -6.370 11.112 1.00 98.81 80 LYS A O 1
ATOM 584 N N . ILE A 1 81 ? -9.532 -4.338 10.213 1.00 98.75 81 ILE A N 1
ATOM 585 C CA . ILE A 1 81 ? -10.394 -4.800 9.111 1.00 98.75 81 ILE A CA 1
ATOM 586 C C . ILE A 1 81 ? -9.594 -5.718 8.187 1.00 98.75 81 ILE A C 1
ATOM 588 O O . ILE A 1 81 ? -10.012 -6.847 7.930 1.00 98.75 81 ILE A O 1
ATOM 592 N N . ALA A 1 82 ? -8.402 -5.278 7.780 1.00 98.75 82 ALA A N 1
ATOM 593 C CA . ALA A 1 82 ? -7.496 -6.072 6.959 1.00 98.75 82 ALA A CA 1
ATOM 594 C C . ALA A 1 82 ? -7.149 -7.417 7.607 1.00 98.75 82 ALA A C 1
ATOM 596 O O . ALA A 1 82 ? -7.265 -8.465 6.972 1.00 98.75 82 ALA A O 1
ATOM 597 N N . PHE A 1 83 ? -6.791 -7.408 8.894 1.00 98.75 83 PHE A N 1
ATOM 598 C CA . PHE A 1 83 ? -6.512 -8.629 9.643 1.00 98.75 83 PHE A CA 1
ATOM 599 C C . PHE A 1 83 ? -7.722 -9.566 9.713 1.00 98.75 83 PHE A C 1
ATOM 601 O O . PHE A 1 83 ? -7.558 -10.774 9.545 1.00 98.75 83 PHE A O 1
ATOM 608 N N . ALA A 1 84 ? -8.926 -9.037 9.939 1.00 98.75 84 ALA A N 1
ATOM 609 C CA . ALA A 1 84 ? -10.143 -9.838 10.0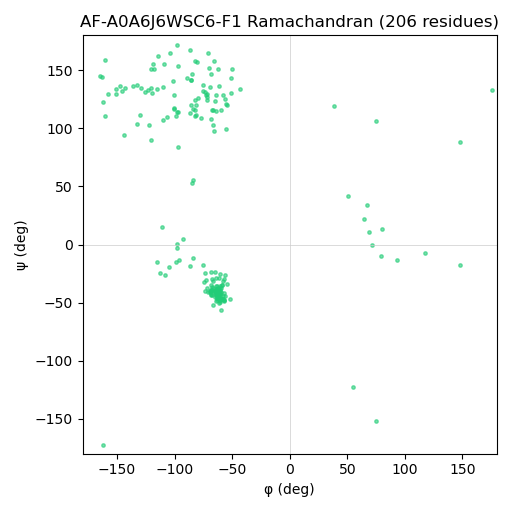07 1.00 98.75 84 ALA A CA 1
ATOM 610 C C . ALA A 1 84 ? -10.447 -10.526 8.667 1.00 98.75 84 ALA A C 1
ATOM 612 O O . ALA A 1 84 ? -10.674 -11.737 8.648 1.00 98.75 84 ALA A O 1
ATOM 613 N N . ILE A 1 85 ? -10.386 -9.785 7.553 1.00 98.75 85 ILE A N 1
ATOM 614 C CA . ILE A 1 85 ? -10.603 -10.327 6.201 1.00 98.75 85 ILE A CA 1
ATOM 615 C C . ILE A 1 85 ? -9.546 -11.389 5.878 1.00 98.75 85 ILE A C 1
ATOM 617 O O . ILE A 1 85 ? -9.887 -12.509 5.488 1.00 98.75 85 ILE A O 1
ATOM 621 N N . ALA A 1 86 ? -8.267 -11.067 6.088 1.00 98.50 86 ALA A N 1
ATOM 622 C CA . ALA A 1 86 ? -7.159 -11.968 5.788 1.00 98.50 86 ALA A CA 1
ATOM 623 C C . ALA A 1 86 ? -7.206 -13.250 6.630 1.00 98.50 86 ALA A C 1
ATOM 625 O O . ALA A 1 86 ? -7.004 -14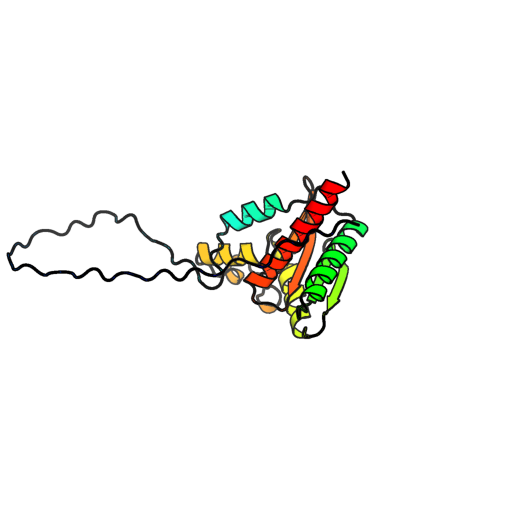.343 6.101 1.00 98.50 86 ALA A O 1
ATOM 626 N N . SER A 1 87 ? -7.536 -13.134 7.919 1.00 98.44 87 SER A N 1
ATOM 627 C CA . SER A 1 87 ? -7.654 -14.282 8.826 1.00 98.44 87 SER A CA 1
ATOM 628 C C . SER A 1 87 ? -8.842 -15.168 8.470 1.00 98.44 87 SER A C 1
ATOM 630 O O . SER A 1 87 ? -8.699 -16.387 8.432 1.00 98.44 87 SER A O 1
ATOM 632 N N . ALA A 1 88 ? -10.002 -14.577 8.160 1.00 98.56 88 ALA A N 1
ATOM 633 C CA . ALA A 1 88 ? -11.196 -15.326 7.764 1.00 98.56 88 ALA A CA 1
ATOM 634 C C . ALA A 1 88 ? -10.975 -16.149 6.484 1.00 98.56 88 ALA A C 1
ATOM 636 O O . ALA A 1 88 ? -11.586 -17.201 6.309 1.00 98.56 88 ALA A O 1
ATOM 637 N N . ARG A 1 89 ? -10.084 -15.678 5.606 1.00 98.50 89 ARG A N 1
ATOM 638 C CA . ARG A 1 89 ? -9.709 -16.332 4.345 1.00 98.50 89 ARG A CA 1
ATOM 639 C C . ARG A 1 89 ? -8.417 -17.151 4.430 1.00 98.50 89 ARG A C 1
ATOM 641 O O . ARG A 1 89 ? -8.014 -17.719 3.422 1.00 98.50 89 ARG A O 1
ATOM 648 N N . ALA A 1 90 ? -7.777 -17.209 5.601 1.00 98.31 90 ALA A N 1
ATOM 649 C CA . ALA A 1 90 ? -6.484 -17.861 5.818 1.00 98.31 90 ALA A CA 1
ATOM 650 C C . ALA A 1 90 ? -5.397 -17.433 4.806 1.00 98.31 90 ALA A C 1
ATOM 652 O O . ALA A 1 90 ? -4.639 -18.262 4.302 1.00 98.31 90 ALA A O 1
ATOM 653 N N . LEU A 1 91 ? -5.334 -16.135 4.487 1.00 98.50 91 LEU A N 1
ATOM 654 C CA . LEU A 1 91 ? -4.384 -15.615 3.503 1.00 98.50 91 LEU A CA 1
ATOM 655 C C . LEU A 1 91 ? -2.960 -15.548 4.088 1.00 98.50 91 LEU A C 1
ATOM 657 O O . LEU A 1 91 ? -2.778 -14.982 5.171 1.00 98.50 91 LEU A O 1
ATOM 661 N N . PRO A 1 92 ? -1.936 -16.044 3.368 1.00 98.19 92 PRO A N 1
ATOM 662 C CA . PRO A 1 92 ? -0.547 -16.073 3.829 1.00 98.19 92 PRO A CA 1
ATOM 663 C C . PRO A 1 92 ? 0.175 -14.740 3.570 1.00 98.19 92 PRO A C 1
ATOM 665 O O . PRO A 1 92 ? 1.207 -14.694 2.902 1.00 98.19 92 PRO A O 1
ATOM 668 N N . ILE A 1 93 ? -0.381 -13.638 4.072 1.00 98.50 93 ILE A N 1
ATOM 669 C CA . ILE A 1 93 ? 0.081 -12.277 3.764 1.00 98.50 93 ILE A CA 1
ATOM 670 C C . ILE A 1 93 ? 0.651 -11.559 4.984 1.00 98.50 93 ILE A C 1
ATOM 672 O O . ILE A 1 93 ? 0.367 -11.898 6.135 1.00 98.50 93 ILE A O 1
ATOM 676 N N . ILE A 1 94 ? 1.409 -10.504 4.718 1.00 98.50 94 ILE A N 1
ATOM 677 C CA . ILE A 1 94 ? 1.666 -9.433 5.672 1.00 98.50 94 ILE A CA 1
ATOM 678 C C . ILE A 1 94 ? 0.785 -8.230 5.329 1.00 98.50 94 ILE A C 1
ATOM 680 O O . ILE A 1 94 ? 0.591 -7.901 4.156 1.00 98.50 94 ILE A O 1
ATOM 684 N N . VAL A 1 95 ? 0.267 -7.575 6.364 1.00 98.69 95 VAL A N 1
ATOM 685 C CA . VAL A 1 95 ? -0.444 -6.300 6.264 1.00 98.69 95 VAL A CA 1
ATOM 686 C C . VAL A 1 95 ? 0.288 -5.270 7.107 1.00 98.69 95 VAL A C 1
ATOM 688 O O . VAL A 1 95 ? 0.631 -5.536 8.261 1.00 98.69 95 VAL A O 1
ATOM 691 N N . GLU A 1 96 ? 0.488 -4.080 6.555 1.00 98.81 96 GLU A N 1
ATOM 692 C CA . GLU A 1 96 ? 1.059 -2.943 7.265 1.00 98.81 96 GLU A CA 1
ATOM 693 C C . GLU A 1 96 ? 0.275 -1.662 6.949 1.00 98.81 96 GLU A C 1
ATOM 695 O O . GLU A 1 96 ? -0.071 -1.403 5.799 1.00 98.81 96 GLU A O 1
ATOM 700 N N . VAL A 1 97 ? -0.008 -0.854 7.972 1.00 98.88 97 VAL A N 1
ATOM 701 C CA . VAL A 1 97 ? -0.609 0.478 7.827 1.00 98.88 97 VAL A CA 1
ATOM 702 C C . VAL A 1 97 ? 0.352 1.513 8.393 1.00 98.88 97 VAL A C 1
ATOM 704 O O . VAL A 1 97 ? 0.831 1.372 9.526 1.00 98.88 97 VAL A O 1
ATOM 707 N N . ARG A 1 98 ? 0.620 2.561 7.611 1.00 98.62 98 ARG A N 1
ATOM 708 C CA . ARG A 1 98 ? 1.489 3.677 7.999 1.00 98.62 98 ARG A CA 1
ATOM 709 C C . ARG A 1 98 ? 0.758 5.012 7.985 1.00 98.62 98 ARG A C 1
ATOM 711 O O . ARG A 1 98 ? -0.139 5.213 7.170 1.00 98.62 98 ARG A O 1
ATOM 718 N N . LEU A 1 99 ? 1.202 5.928 8.841 1.00 97.50 99 LEU A N 1
ATOM 719 C CA . LEU A 1 99 ? 0.956 7.368 8.734 1.00 97.50 99 LEU A CA 1
ATOM 720 C C . LEU A 1 99 ? 2.281 8.044 8.368 1.00 97.50 99 LEU A C 1
ATOM 722 O O . LEU A 1 99 ? 3.203 8.082 9.185 1.00 97.50 99 LEU A O 1
ATOM 726 N N . GLY A 1 100 ? 2.408 8.506 7.123 1.00 89.50 100 GLY A N 1
ATOM 727 C CA . GLY A 1 100 ? 3.718 8.815 6.540 1.00 89.50 100 GLY A CA 1
ATOM 728 C C . GLY A 1 100 ? 4.654 7.601 6.614 1.00 89.50 100 GLY A C 1
ATOM 729 O O . GLY A 1 100 ? 4.307 6.514 6.151 1.00 89.50 100 GLY A O 1
ATOM 730 N N . ASP A 1 101 ? 5.813 7.766 7.252 1.00 87.38 101 ASP A N 1
ATOM 731 C CA . ASP A 1 101 ? 6.773 6.679 7.494 1.00 87.38 101 ASP A CA 1
ATOM 732 C C . ASP A 1 101 ? 6.467 5.836 8.741 1.00 87.38 101 ASP A C 1
ATOM 734 O O . ASP A 1 101 ? 7.069 4.778 8.940 1.00 87.38 101 ASP A O 1
ATOM 738 N N . TRP A 1 102 ? 5.549 6.280 9.606 1.00 95.75 102 TRP A N 1
ATOM 739 C CA . TRP A 1 102 ? 5.336 5.645 10.902 1.00 95.75 102 TRP A CA 1
ATOM 740 C C . TRP A 1 102 ? 4.352 4.479 10.811 1.00 95.75 102 TRP A C 1
ATOM 742 O O . TRP A 1 102 ? 3.159 4.669 10.575 1.00 95.75 102 TRP A O 1
ATOM 752 N N . THR A 1 103 ? 4.842 3.260 11.040 1.00 98.31 103 THR A N 1
ATOM 753 C CA . THR A 1 103 ? 4.010 2.056 11.146 1.00 98.31 103 THR A CA 1
ATOM 754 C C . THR A 1 103 ? 3.132 2.107 12.395 1.00 98.31 103 THR A C 1
ATOM 756 O O . THR A 1 103 ? 3.630 2.067 13.521 1.00 98.31 103 THR A O 1
ATOM 759 N N . VAL A 1 104 ? 1.815 2.145 12.193 1.00 98.25 104 VAL A N 1
ATOM 760 C CA . VAL A 1 104 ? 0.812 2.166 13.274 1.00 98.25 104 VAL A CA 1
ATOM 761 C C . VAL A 1 104 ? 0.111 0.821 13.451 1.00 98.25 104 VAL A C 1
ATOM 763 O O . VAL A 1 104 ? -0.442 0.545 14.514 1.00 98.25 104 VAL A O 1
ATOM 766 N N . PHE A 1 105 ? 0.159 -0.037 12.431 1.00 98.75 105 PHE A N 1
ATOM 767 C CA . PHE A 1 105 ? -0.338 -1.405 12.485 1.00 98.75 105 PHE A CA 1
ATOM 768 C C . PHE A 1 105 ? 0.519 -2.298 11.591 1.00 98.75 105 PHE A C 1
ATOM 770 O O . PHE A 1 105 ? 0.828 -1.923 10.462 1.00 98.75 105 PHE A O 1
ATOM 777 N N . LYS A 1 106 ? 0.882 -3.487 12.075 1.00 98.56 106 LYS A N 1
ATOM 778 C CA . LYS A 1 106 ? 1.577 -4.502 11.284 1.00 98.56 106 LYS A CA 1
ATOM 779 C C . LYS A 1 106 ? 1.232 -5.892 11.787 1.00 98.56 106 LYS A C 1
ATOM 781 O O . LYS A 1 106 ? 1.274 -6.137 12.991 1.00 98.56 106 LYS A O 1
ATOM 786 N N . VAL A 1 107 ? 0.926 -6.799 10.869 1.00 98.38 107 VAL A N 1
ATOM 787 C CA . VAL A 1 107 ? 0.671 -8.205 11.187 1.00 98.38 107 VAL A CA 1
ATOM 788 C C . VAL A 1 107 ? 1.173 -9.095 10.061 1.00 98.38 107 VAL A C 1
ATOM 790 O O . VAL A 1 107 ? 0.884 -8.852 8.893 1.00 98.38 107 VAL A O 1
ATOM 793 N N . ALA A 1 108 ? 1.916 -10.135 10.425 1.00 98.25 108 ALA A N 1
ATOM 794 C CA . ALA A 1 108 ? 2.281 -11.232 9.540 1.00 98.25 108 ALA A CA 1
ATOM 795 C C . ALA A 1 108 ? 1.355 -12.414 9.853 1.00 98.25 108 ALA A C 1
ATOM 797 O O . ALA A 1 108 ? 1.348 -12.908 10.984 1.00 98.25 108 ALA A O 1
ATOM 798 N N . LEU A 1 109 ? 0.530 -12.831 8.890 1.00 98.31 109 LEU A N 1
ATOM 799 C CA . LEU A 1 109 ? -0.390 -13.956 9.067 1.00 98.31 109 LEU A CA 1
ATOM 800 C C . LEU A 1 109 ? 0.322 -15.302 8.835 1.00 98.31 109 LEU A C 1
ATOM 802 O O . LEU A 1 109 ? 1.359 -15.343 8.160 1.00 98.31 109 LEU A O 1
ATOM 806 N N . PRO A 1 110 ? -0.208 -16.418 9.380 1.00 98.12 110 PRO A N 1
ATOM 807 C CA . PRO A 1 110 ? 0.349 -17.748 9.147 1.00 98.12 110 PRO A CA 1
ATOM 808 C C . PRO A 1 110 ? 0.553 -18.041 7.656 1.00 98.12 110 PRO A C 1
ATOM 810 O O . PRO A 1 110 ? -0.351 -17.856 6.849 1.00 98.12 110 PRO A O 1
ATOM 813 N N . GLY A 1 111 ? 1.750 -18.508 7.300 1.00 97.31 111 GLY A N 1
ATOM 814 C CA . GLY A 1 111 ? 2.136 -18.806 5.917 1.00 97.31 111 GLY A CA 1
ATOM 815 C C . GLY A 1 111 ? 2.840 -17.664 5.179 1.00 97.31 111 GLY A C 1
ATOM 816 O O . GLY A 1 111 ? 3.454 -17.926 4.146 1.00 97.31 111 GLY A O 1
ATOM 817 N N . SER A 1 112 ? 2.821 -16.436 5.711 1.00 96.19 112 SER A N 1
ATOM 818 C CA . SER A 1 112 ? 3.681 -15.359 5.202 1.00 96.19 112 SER A CA 1
ATOM 819 C C . SER A 1 112 ? 5.167 -15.658 5.443 1.00 96.19 112 SER A C 1
ATOM 821 O O . SER A 1 112 ? 5.542 -16.468 6.298 1.00 96.19 112 SER A O 1
ATOM 823 N N . LYS A 1 113 ? 6.032 -15.017 4.657 1.00 95.75 113 LYS A N 1
ATOM 824 C CA . LYS A 1 113 ? 7.481 -15.232 4.640 1.00 95.75 113 LYS A CA 1
ATOM 825 C C . LYS A 1 113 ? 8.228 -13.952 5.007 1.00 95.75 113 LYS A C 1
ATOM 827 O O . LYS A 1 113 ? 7.765 -12.849 4.740 1.00 95.75 113 LYS A O 1
ATOM 832 N N . LEU A 1 114 ? 9.455 -14.099 5.511 1.00 93.25 114 LEU A N 1
ATOM 833 C CA . LEU A 1 114 ? 10.327 -12.960 5.845 1.00 93.25 114 LEU A CA 1
ATOM 834 C C . LEU A 1 114 ? 10.611 -12.045 4.642 1.00 93.25 114 LEU A C 1
ATOM 836 O O . LEU A 1 114 ? 10.741 -10.836 4.798 1.00 93.25 114 LEU A O 1
ATOM 840 N N . GLU A 1 115 ? 10.662 -12.595 3.425 1.00 94.88 115 GLU A N 1
ATOM 841 C CA . GLU A 1 115 ? 10.848 -11.805 2.199 1.00 94.88 115 GLU A CA 1
ATOM 842 C C . GLU A 1 115 ? 9.722 -10.780 1.970 1.00 94.88 115 GLU A C 1
ATOM 844 O O . GLU A 1 115 ? 9.958 -9.737 1.353 1.00 94.88 115 GLU A O 1
ATOM 849 N N . ASN A 1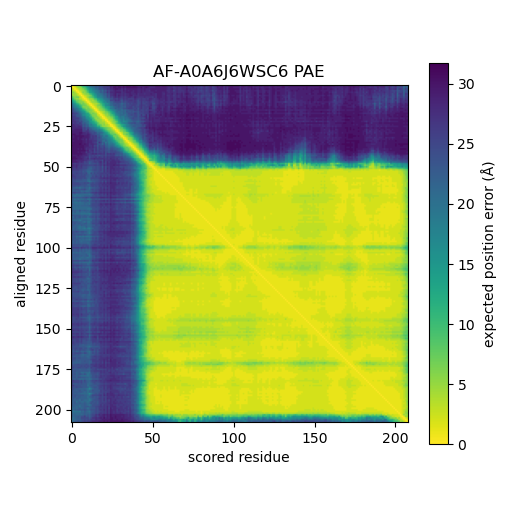 116 ? 8.518 -11.018 2.511 1.00 96.25 116 ASN A N 1
ATOM 850 C CA . ASN A 1 116 ? 7.390 -10.104 2.357 1.00 96.25 116 ASN A CA 1
ATOM 851 C C . ASN A 1 116 ? 7.641 -8.737 3.016 1.00 96.25 116 ASN A C 1
ATOM 853 O O . ASN A 1 116 ? 7.147 -7.737 2.493 1.00 96.25 116 ASN A O 1
ATOM 857 N N . ASP A 1 117 ? 8.450 -8.657 4.080 1.00 95.56 117 ASP A N 1
ATOM 858 C CA . ASP A 1 117 ? 8.816 -7.389 4.736 1.00 95.56 117 ASP A CA 1
ATOM 859 C C . ASP A 1 117 ? 9.587 -6.441 3.808 1.00 95.56 117 ASP A C 1
ATOM 861 O O . ASP A 1 117 ? 9.357 -5.223 3.801 1.00 95.56 117 ASP A O 1
ATOM 865 N N . SER A 1 118 ? 10.490 -6.999 2.994 1.00 96.81 118 SER A N 1
ATOM 866 C CA . SER A 1 118 ? 1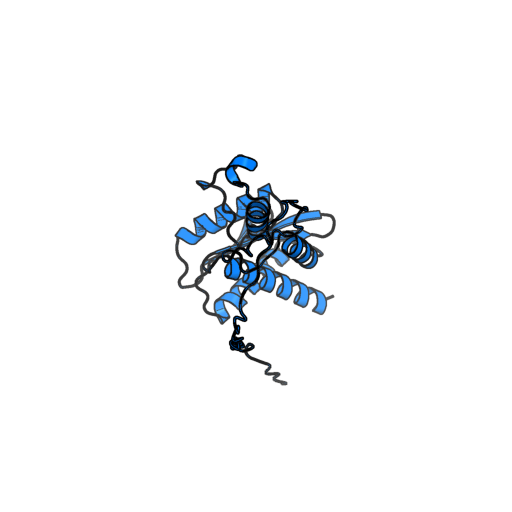1.240 -6.229 1.998 1.00 96.81 118 SER A CA 1
ATOM 867 C C . SER A 1 118 ? 10.295 -5.672 0.935 1.00 96.81 118 SER A C 1
ATOM 869 O O . SER A 1 118 ? 10.330 -4.478 0.635 1.00 96.81 118 SER A O 1
ATOM 871 N N . TRP A 1 119 ? 9.370 -6.500 0.437 1.00 97.94 119 TRP A N 1
ATOM 872 C CA . TRP A 1 119 ? 8.342 -6.064 -0.509 1.00 97.94 119 TRP A CA 1
ATOM 873 C C . TRP A 1 119 ? 7.466 -4.944 0.053 1.00 97.94 119 TRP A C 1
ATOM 875 O O . TRP A 1 119 ? 7.280 -3.937 -0.625 1.00 97.94 119 TRP A O 1
ATOM 885 N N . VAL A 1 120 ? 6.983 -5.069 1.292 1.00 98.19 120 VAL A N 1
ATOM 886 C CA . VAL A 1 120 ? 6.202 -4.016 1.965 1.00 98.19 120 VAL A CA 1
ATOM 887 C C . VAL A 1 120 ? 6.980 -2.706 2.026 1.00 98.19 120 VAL A C 1
ATOM 889 O O . VAL A 1 120 ? 6.466 -1.658 1.638 1.00 98.19 120 VAL A O 1
ATOM 892 N N . SER A 1 121 ? 8.246 -2.759 2.440 1.00 97.56 121 SER A N 1
ATOM 893 C CA . SER A 1 121 ? 9.087 -1.563 2.535 1.00 97.56 121 SER A CA 1
ATOM 894 C C . SER A 1 121 ? 9.337 -0.920 1.167 1.00 97.56 121 SER A C 1
ATOM 896 O O . SER A 1 121 ? 9.296 0.303 1.048 1.00 97.56 121 SER A O 1
ATOM 898 N N . ARG A 1 122 ? 9.554 -1.727 0.120 1.00 98.50 122 ARG A N 1
ATOM 899 C CA . ARG A 1 122 ? 9.771 -1.245 -1.254 1.00 98.50 122 ARG A CA 1
ATOM 900 C C . ARG A 1 122 ? 8.510 -0.633 -1.868 1.00 98.50 122 ARG A C 1
ATOM 902 O O . ARG A 1 122 ? 8.601 0.403 -2.523 1.00 98.50 122 ARG A O 1
ATOM 909 N N . LYS A 1 123 ? 7.342 -1.236 -1.626 1.00 98.69 123 LYS A N 1
ATOM 910 C CA . LYS A 1 123 ? 6.032 -0.704 -2.037 1.00 98.69 123 LYS A CA 1
ATOM 911 C C . LYS A 1 123 ? 5.736 0.627 -1.330 1.00 98.69 123 LYS A C 1
ATOM 913 O O . LYS A 1 123 ? 5.317 1.580 -1.978 1.00 98.69 123 LYS A O 1
ATOM 918 N N . ALA A 1 124 ? 6.029 0.732 -0.029 1.00 98.56 124 ALA A N 1
ATOM 919 C CA . ALA A 1 124 ? 5.824 1.960 0.744 1.00 98.56 124 ALA A CA 1
ATOM 920 C C . ALA A 1 124 ? 6.592 3.155 0.164 1.00 98.56 124 ALA A C 1
ATOM 922 O O . ALA A 1 124 ? 6.023 4.232 0.014 1.00 98.56 124 ALA A O 1
ATOM 923 N N . ARG A 1 125 ? 7.863 2.957 -0.215 1.00 98.38 125 ARG A N 1
ATOM 924 C CA . ARG A 1 125 ? 8.681 4.029 -0.805 1.00 98.38 125 ARG A CA 1
ATOM 925 C C . ARG A 1 125 ? 8.125 4.533 -2.135 1.00 98.38 125 ARG A C 1
ATOM 927 O O . ARG A 1 125 ? 8.181 5.729 -2.385 1.00 98.38 125 ARG A O 1
ATOM 934 N N . VAL A 1 126 ? 7.548 3.651 -2.957 1.00 98.62 126 VAL A N 1
ATOM 935 C CA . VAL A 1 126 ? 6.873 4.056 -4.203 1.00 98.62 126 VAL A CA 1
ATOM 936 C C . VAL A 1 126 ? 5.662 4.933 -3.902 1.00 98.62 126 VAL A C 1
ATOM 938 O O . VAL A 1 126 ? 5.538 6.005 -4.490 1.00 98.62 126 VAL A O 1
ATOM 941 N N . VAL A 1 127 ? 4.796 4.523 -2.968 1.00 98.62 127 VAL A N 1
ATOM 942 C CA . VAL A 1 127 ? 3.604 5.316 -2.617 1.00 98.62 127 VAL A CA 1
ATOM 943 C C . VAL A 1 127 ? 4.000 6.673 -2.030 1.00 98.62 127 VAL A C 1
ATOM 945 O O . VAL A 1 127 ? 3.412 7.684 -2.393 1.00 98.62 127 VAL A O 1
ATOM 948 N N . LEU A 1 128 ? 5.031 6.726 -1.179 1.00 97.81 128 LEU A N 1
ATOM 949 C CA . LEU A 1 128 ? 5.548 7.990 -0.636 1.00 97.81 128 LEU A CA 1
ATOM 950 C C . LEU A 1 128 ? 6.126 8.908 -1.718 1.00 97.81 128 LEU A C 1
ATOM 952 O O . LEU A 1 128 ? 5.935 10.118 -1.648 1.00 97.81 128 LEU A O 1
ATOM 956 N N . ALA A 1 129 ? 6.828 8.346 -2.703 1.00 97.44 129 ALA A N 1
ATOM 957 C CA . ALA A 1 129 ? 7.454 9.121 -3.770 1.00 97.44 129 ALA A CA 1
ATOM 958 C C . ALA A 1 129 ? 6.444 9.657 -4.797 1.00 97.44 129 ALA A C 1
ATOM 960 O O . ALA A 1 129 ? 6.663 10.724 -5.364 1.00 97.44 129 ALA A O 1
ATOM 961 N N . THR A 1 130 ? 5.359 8.921 -5.050 1.00 97.62 130 THR A N 1
ATOM 962 C CA . THR A 1 130 ? 4.446 9.190 -6.178 1.00 97.62 130 THR A CA 1
ATOM 963 C C . THR A 1 130 ? 3.059 9.662 -5.753 1.00 97.62 130 THR A C 1
ATOM 965 O O . THR A 1 130 ? 2.366 10.307 -6.533 1.00 97.62 130 THR A O 1
ATOM 968 N N . GLY A 1 131 ? 2.623 9.335 -4.534 1.00 97.88 131 GLY A N 1
ATOM 969 C CA . GLY A 1 131 ? 1.237 9.514 -4.095 1.00 97.88 131 GLY A CA 1
ATOM 970 C C . GLY A 1 131 ? 0.239 8.545 -4.741 1.00 97.88 131 GLY A C 1
ATOM 971 O O . GLY A 1 131 ? -0.944 8.595 -4.408 1.00 97.88 131 GLY A O 1
ATOM 972 N N . ASN A 1 132 ? 0.696 7.651 -5.620 1.00 98.56 132 ASN A N 1
ATOM 973 C CA . ASN A 1 132 ? -0.134 6.711 -6.363 1.00 98.56 132 ASN A CA 1
ATOM 974 C C . ASN A 1 132 ? -0.026 5.296 -5.794 1.00 98.56 132 ASN A C 1
ATOM 976 O O . ASN A 1 132 ? 0.887 4.960 -5.035 1.00 98.56 132 ASN A O 1
ATOM 980 N N . SER A 1 133 ? -0.962 4.428 -6.186 1.00 98.75 133 SER A N 1
ATOM 981 C CA . SER A 1 133 ? -0.819 3.005 -5.899 1.00 98.75 133 SER A CA 1
ATOM 982 C C . SER A 1 133 ? 0.338 2.413 -6.705 1.00 98.75 133 SER A C 1
ATOM 984 O O . SER A 1 133 ? 0.600 2.773 -7.851 1.00 98.75 133 SER A O 1
ATOM 986 N N . THR A 1 134 ? 1.015 1.438 -6.113 1.00 98.81 134 THR A N 1
ATOM 987 C CA . THR A 1 134 ? 2.084 0.678 -6.789 1.00 98.81 134 THR A CA 1
ATOM 988 C C . THR A 1 134 ? 1.616 -0.012 -8.075 1.00 98.81 134 THR A C 1
ATOM 990 O O . THR A 1 134 ? 2.410 -0.166 -9.001 1.00 98.81 134 THR A O 1
ATOM 993 N N . MET A 1 135 ? 0.336 -0.397 -8.151 1.00 98.56 135 MET A N 1
ATOM 994 C CA . MET A 1 135 ? -0.272 -0.941 -9.368 1.00 98.56 135 MET A CA 1
ATOM 995 C C . MET A 1 135 ? -0.485 0.144 -10.432 1.00 98.56 135 MET A C 1
ATOM 997 O O . MET A 1 135 ? -0.256 -0.117 -11.609 1.00 98.56 135 MET A O 1
ATOM 1001 N N . HIS A 1 136 ? -0.858 1.370 -10.044 1.00 98.69 136 HIS A N 1
ATOM 1002 C CA . HIS A 1 136 ? -0.973 2.490 -10.985 1.00 98.69 136 HIS A CA 1
ATOM 1003 C C . HIS A 1 136 ? 0.370 2.789 -11.650 1.00 98.69 136 HIS A C 1
ATOM 1005 O O . HIS A 1 136 ? 0.436 2.873 -12.873 1.00 98.69 136 HIS A O 1
ATOM 1011 N N . GLU A 1 137 ? 1.443 2.889 -10.864 1.00 98.56 137 GLU A N 1
ATOM 1012 C CA . GLU A 1 137 ? 2.791 3.135 -11.392 1.00 98.56 137 GLU A CA 1
ATOM 1013 C C . GLU A 1 137 ? 3.236 2.033 -12.359 1.00 98.56 137 GLU A C 1
ATOM 1015 O O . GLU A 1 137 ? 3.781 2.321 -13.426 1.00 98.56 137 GLU A O 1
ATOM 1020 N N . ARG A 1 138 ? 2.926 0.771 -12.030 1.00 97.94 138 ARG A N 1
ATOM 1021 C CA . ARG A 1 138 ? 3.192 -0.374 -12.903 1.00 97.94 138 ARG A CA 1
ATOM 1022 C C . ARG A 1 138 ? 2.478 -0.260 -14.243 1.00 97.94 138 ARG A C 1
ATOM 1024 O O . ARG A 1 138 ? 3.124 -0.313 -15.286 1.00 97.94 138 ARG A O 1
ATOM 1031 N N . VAL A 1 139 ? 1.159 -0.101 -14.200 1.00 98.19 139 VAL A N 1
ATOM 1032 C CA . VAL A 1 139 ? 0.316 -0.050 -15.399 1.00 98.19 139 VAL A CA 1
ATOM 1033 C C . VAL A 1 139 ? 0.651 1.177 -16.239 1.00 98.19 139 VAL A C 1
ATOM 1035 O O . VAL A 1 139 ? 0.776 1.067 -17.451 1.00 98.19 139 VAL A O 1
ATOM 1038 N N . SER A 1 140 ? 0.877 2.333 -15.613 1.00 97.88 140 SER A N 1
ATOM 1039 C CA . SER A 1 140 ? 1.280 3.562 -16.305 1.00 97.88 140 SER A CA 1
ATOM 1040 C C . SER A 1 140 ? 2.609 3.396 -17.046 1.00 97.88 140 SER A C 1
ATOM 1042 O O . SER A 1 140 ? 2.721 3.799 -18.204 1.00 97.88 140 SER A O 1
ATOM 1044 N N . ALA A 1 141 ? 3.616 2.776 -16.422 1.00 97.38 141 ALA A N 1
ATOM 1045 C CA . ALA A 1 141 ? 4.896 2.519 -17.081 1.00 97.38 141 ALA A CA 1
ATOM 1046 C C . ALA A 1 141 ? 4.741 1.586 -18.297 1.00 97.38 141 ALA A C 1
ATOM 1048 O O . ALA A 1 141 ? 5.269 1.877 -19.373 1.00 97.38 141 ALA A O 1
ATOM 1049 N N . GLU A 1 142 ? 3.950 0.516 -18.163 1.00 95.88 142 GLU A N 1
ATOM 1050 C CA . GLU A 1 142 ? 3.632 -0.418 -19.255 1.00 95.88 142 GLU A CA 1
ATOM 1051 C C . GLU A 1 142 ? 2.849 0.272 -20.395 1.00 95.88 142 GLU A C 1
ATOM 1053 O O . GLU A 1 142 ? 3.200 0.178 -21.579 1.00 95.88 142 GLU A O 1
ATOM 1058 N N . GLU A 1 143 ? 1.824 1.054 -20.055 1.00 95.94 143 GLU A N 1
ATOM 1059 C CA . GLU A 1 143 ? 1.022 1.841 -20.998 1.00 95.94 143 GLU A CA 1
ATOM 1060 C C . GLU A 1 143 ? 1.820 2.941 -21.701 1.00 95.94 143 GLU A C 1
ATOM 1062 O O . GLU A 1 143 ? 1.465 3.333 -22.814 1.00 95.94 143 GLU A O 1
ATOM 1067 N N . ARG A 1 144 ? 2.922 3.410 -21.121 1.00 96.19 144 ARG A N 1
ATOM 1068 C CA . ARG A 1 144 ? 3.826 4.375 -21.766 1.00 96.19 144 ARG A CA 1
ATOM 1069 C C . ARG A 1 144 ? 5.012 3.705 -22.457 1.00 96.19 144 ARG A C 1
ATOM 1071 O O . ARG A 1 144 ? 5.651 4.336 -23.292 1.00 96.19 144 ARG A O 1
ATOM 1078 N N . GLY A 1 145 ? 5.254 2.422 -22.187 1.00 96.25 145 GLY A N 1
ATOM 1079 C CA . GLY A 1 145 ? 6.381 1.671 -22.739 1.00 96.25 145 GLY A CA 1
ATOM 1080 C C . GLY A 1 145 ? 7.730 2.168 -22.219 1.00 96.25 145 GLY A C 1
ATOM 1081 O O . GLY A 1 145 ? 8.699 2.182 -22.975 1.00 96.25 145 GLY A O 1
ATOM 1082 N N . VAL A 1 146 ? 7.781 2.617 -20.962 1.00 96.25 146 VAL A N 1
ATOM 1083 C CA . VAL A 1 146 ? 8.996 3.152 -20.332 1.00 96.25 146 VAL A CA 1
ATOM 1084 C C . VAL A 1 146 ? 9.538 2.203 -19.269 1.00 96.25 146 VAL A C 1
ATOM 1086 O O . VAL A 1 146 ? 8.796 1.440 -18.653 1.00 96.25 146 VAL A O 1
ATOM 1089 N N . ASP A 1 147 ? 10.837 2.307 -19.007 1.00 97.25 147 ASP A N 1
ATOM 1090 C CA . ASP A 1 147 ? 11.423 1.785 -17.778 1.00 97.25 147 ASP A CA 1
ATOM 1091 C C . ASP A 1 147 ? 11.196 2.805 -16.657 1.00 97.25 147 ASP A C 1
ATOM 1093 O O . ASP A 1 147 ? 11.765 3.900 -16.657 1.00 97.25 147 ASP A O 1
ATOM 1097 N N . TRP A 1 148 ? 10.343 2.437 -15.704 1.00 97.69 148 TRP A N 1
ATOM 1098 C CA . TRP A 1 148 ? 9.972 3.297 -14.586 1.00 97.69 148 TRP A CA 1
ATOM 1099 C C . TRP A 1 148 ? 11.171 3.693 -13.712 1.00 97.69 148 TRP A C 1
ATOM 1101 O O . TRP A 1 148 ? 11.228 4.820 -13.219 1.00 97.69 148 TRP A O 1
ATOM 1111 N N . TYR A 1 149 ? 12.150 2.805 -13.525 1.00 97.88 149 TYR A N 1
ATOM 1112 C CA . TYR A 1 149 ? 13.317 3.081 -12.685 1.00 97.88 149 TYR A CA 1
ATOM 1113 C C . TYR A 1 149 ? 14.272 4.061 -13.366 1.00 97.88 149 TYR A C 1
ATOM 1115 O O . TYR A 1 149 ? 14.769 4.985 -12.720 1.00 97.88 149 TYR A O 1
ATOM 1123 N N . LEU A 1 150 ? 14.479 3.917 -14.679 1.00 97.19 150 LEU A N 1
ATOM 1124 C CA . LEU A 1 150 ? 15.279 4.873 -15.454 1.00 97.19 150 LEU A CA 1
ATOM 1125 C C . LEU A 1 150 ? 14.614 6.252 -15.532 1.00 97.19 150 LEU A C 1
ATOM 1127 O O . LEU A 1 150 ? 15.302 7.264 -15.426 1.00 97.19 150 LEU A O 1
ATOM 1131 N N . GLU A 1 151 ? 13.291 6.297 -15.697 1.00 97.12 151 GLU A N 1
ATOM 1132 C CA . GLU A 1 151 ? 12.534 7.550 -15.788 1.00 97.12 151 GLU A CA 1
ATOM 1133 C C . GLU A 1 151 ? 12.523 8.323 -14.464 1.00 97.12 151 GLU A C 1
ATOM 1135 O O . GLU A 1 151 ? 12.711 9.539 -14.446 1.00 97.12 151 GLU A O 1
ATOM 1140 N N . THR A 1 152 ? 12.317 7.622 -13.348 1.00 96.81 152 THR A N 1
ATOM 1141 C CA . THR A 1 152 ? 12.217 8.250 -12.021 1.00 96.81 152 THR A CA 1
ATOM 1142 C C . THR A 1 152 ? 13.570 8.454 -11.340 1.00 96.81 152 THR A C 1
ATOM 1144 O O . THR A 1 152 ? 13.668 9.229 -10.389 1.00 96.81 152 THR A O 1
ATOM 1147 N N . GLY A 1 153 ? 14.617 7.750 -11.784 1.00 97.38 153 GLY A N 1
ATOM 1148 C CA . GLY A 1 153 ? 15.917 7.708 -11.110 1.00 97.38 153 GLY A CA 1
ATOM 1149 C C . GLY A 1 153 ? 15.894 6.965 -9.767 1.00 97.38 153 GLY A C 1
ATOM 1150 O O . GLY A 1 153 ? 16.857 7.046 -9.000 1.00 97.38 153 GLY A O 1
ATOM 1151 N N . LEU A 1 154 ? 14.805 6.257 -9.452 1.00 96.88 154 LEU A N 1
ATOM 1152 C CA . LEU A 1 154 ? 14.654 5.504 -8.211 1.00 96.88 154 LEU A CA 1
ATOM 1153 C C . LEU A 1 154 ? 15.261 4.104 -8.345 1.00 96.88 154 LEU A C 1
ATOM 1155 O O . LEU A 1 154 ? 15.135 3.438 -9.367 1.00 96.88 154 LEU A O 1
ATOM 1159 N N . SER A 1 155 ? 15.909 3.631 -7.279 1.00 96.50 155 SER A N 1
ATOM 1160 C CA . SER A 1 155 ? 16.542 2.307 -7.268 1.00 96.50 155 SER A CA 1
ATOM 1161 C C . SER A 1 155 ? 15.508 1.180 -7.215 1.00 96.50 155 SER A C 1
ATOM 1163 O O . SER A 1 155 ? 14.677 1.155 -6.301 1.00 96.50 155 SER A O 1
ATOM 1165 N N . GLU A 1 156 ? 15.630 0.208 -8.121 1.00 95.69 156 GLU A N 1
ATOM 1166 C CA . GLU A 1 156 ? 14.840 -1.029 -8.130 1.00 95.69 156 GLU A CA 1
ATOM 1167 C C . GLU A 1 156 ? 15.001 -1.844 -6.842 1.00 95.69 156 GLU A C 1
ATOM 1169 O O . GLU A 1 156 ? 14.032 -2.411 -6.333 1.00 95.69 156 GLU A O 1
ATOM 1174 N N . GLU A 1 157 ? 16.193 -1.847 -6.244 1.00 96.94 157 GLU A N 1
ATOM 1175 C CA . GLU A 1 157 ? 16.449 -2.536 -4.975 1.00 96.94 157 GLU A CA 1
ATOM 1176 C C . GLU A 1 157 ? 15.552 -1.993 -3.853 1.00 96.94 157 GLU A C 1
ATOM 1178 O O . GLU A 1 157 ? 15.033 -2.744 -3.024 1.00 96.94 157 GLU A O 1
ATOM 1183 N N . LEU A 1 158 ? 15.318 -0.679 -3.852 1.00 97.56 158 LEU A N 1
ATOM 1184 C CA . LEU A 1 158 ? 14.594 0.009 -2.788 1.00 97.56 158 LEU A CA 1
ATOM 1185 C C . LEU A 1 158 ? 13.122 0.273 -3.111 1.00 97.56 158 LEU A C 1
ATOM 1187 O O . LEU A 1 158 ? 12.373 0.540 -2.171 1.00 97.56 158 LEU A O 1
ATOM 1191 N N . HIS A 1 159 ? 12.700 0.156 -4.372 1.00 98.56 159 HIS A N 1
ATOM 1192 C CA . HIS A 1 159 ? 11.357 0.513 -4.837 1.00 98.56 159 HIS A CA 1
ATOM 1193 C C . HIS A 1 159 ? 10.723 -0.623 -5.639 1.00 98.56 159 HIS A C 1
ATOM 1195 O O . HIS A 1 159 ? 11.350 -1.222 -6.511 1.00 98.56 159 HIS A O 1
ATOM 1201 N N . ALA A 1 160 ? 9.456 -0.921 -5.358 1.00 98.25 160 ALA A N 1
ATOM 1202 C CA . ALA A 1 160 ? 8.723 -1.981 -6.039 1.00 98.25 160 ALA A CA 1
ATOM 1203 C C . ALA A 1 160 ? 7.372 -1.469 -6.536 1.00 98.25 160 ALA A C 1
ATOM 1205 O O . ALA A 1 160 ? 6.456 -1.251 -5.745 1.00 98.25 160 ALA A O 1
ATOM 1206 N N . ILE A 1 161 ? 7.237 -1.364 -7.856 1.00 98.00 161 ILE A N 1
ATOM 1207 C CA . ILE A 1 161 ? 5.970 -1.110 -8.558 1.00 98.00 161 ILE A CA 1
ATOM 1208 C C . ILE A 1 161 ? 5.210 -2.429 -8.780 1.00 98.00 161 ILE A C 1
ATOM 1210 O O . ILE A 1 161 ? 4.906 -2.835 -9.895 1.00 98.00 161 ILE A O 1
ATOM 1214 N N . HIS A 1 162 ? 5.002 -3.186 -7.706 1.00 97.81 162 HIS A N 1
ATOM 1215 C CA . HIS A 1 162 ? 4.164 -4.388 -7.718 1.00 97.81 162 HIS A CA 1
ATOM 1216 C C . HIS A 1 162 ? 2.977 -4.121 -6.805 1.00 97.81 162 HIS A C 1
ATOM 1218 O O . HIS A 1 162 ? 3.179 -3.620 -5.698 1.00 97.81 162 HIS A O 1
ATOM 1224 N N . GLY A 1 163 ? 1.770 -4.455 -7.265 1.00 98.19 163 GLY A N 1
ATOM 1225 C CA . GLY A 1 163 ? 0.521 -4.169 -6.556 1.00 98.19 163 GLY A CA 1
ATOM 1226 C C . GLY A 1 163 ? 0.519 -4.601 -5.091 1.00 98.19 163 GLY A C 1
ATOM 1227 O O . GLY A 1 163 ? 1.221 -5.532 -4.698 1.00 98.19 163 GLY A O 1
ATOM 1228 N N . GLY A 1 164 ? -0.256 -3.889 -4.274 1.00 98.38 164 GLY A N 1
ATOM 1229 C CA . GLY A 1 164 ? -0.347 -4.093 -2.825 1.00 98.38 164 GLY A CA 1
ATOM 1230 C C . GLY A 1 164 ? 0.107 -2.904 -1.984 1.00 98.38 164 GLY A C 1
ATOM 1231 O O . GLY A 1 164 ? -0.064 -2.933 -0.776 1.00 98.38 164 GLY A O 1
ATOM 1232 N N . GLY A 1 165 ? 0.672 -1.851 -2.577 1.00 98.75 165 GLY A N 1
ATOM 1233 C CA . GLY A 1 165 ? 0.811 -0.546 -1.920 1.00 98.75 165 GLY A CA 1
ATOM 1234 C C . GLY A 1 165 ? -0.269 0.417 -2.396 1.00 98.75 165 GLY A C 1
ATOM 1235 O O . GLY A 1 165 ? -0.293 0.729 -3.591 1.00 98.75 165 GLY A O 1
ATOM 1236 N N . LEU A 1 166 ? -1.129 0.876 -1.480 1.00 98.88 166 LEU A N 1
ATOM 1237 C CA . LEU A 1 166 ? -2.231 1.802 -1.748 1.00 98.88 166 LEU A CA 1
ATOM 1238 C C . LEU A 1 166 ? -2.115 3.068 -0.879 1.00 98.88 166 LEU A C 1
ATOM 1240 O O . LEU A 1 166 ? -1.910 2.956 0.336 1.00 98.88 166 LEU A O 1
ATOM 1244 N N . PRO A 1 167 ? -2.269 4.268 -1.465 1.00 98.62 167 PRO A N 1
ATOM 1245 C CA . PRO A 1 167 ? -2.305 5.512 -0.709 1.00 98.62 167 PRO A CA 1
ATOM 1246 C C . PRO A 1 167 ? -3.593 5.610 0.118 1.00 98.62 167 PRO A C 1
ATOM 1248 O O . PRO A 1 167 ? -4.688 5.361 -0.381 1.00 98.62 167 PRO A O 1
ATOM 1251 N N . LEU A 1 168 ? -3.470 6.025 1.377 1.00 98.62 168 LEU A N 1
ATOM 1252 C CA . LEU A 1 168 ? -4.598 6.462 2.200 1.00 98.62 168 LEU A CA 1
ATOM 1253 C C . LEU A 1 168 ? -4.663 7.989 2.130 1.00 98.62 168 LEU A C 1
ATOM 1255 O O . LEU A 1 168 ? -4.094 8.699 2.966 1.00 98.62 168 LEU A O 1
ATOM 1259 N N . SER A 1 169 ? -5.302 8.485 1.074 1.00 98.25 169 SER A N 1
ATOM 1260 C CA . SER A 1 169 ? -5.462 9.916 0.813 1.00 98.25 169 SER A CA 1
ATOM 1261 C C . SER A 1 169 ? -6.682 10.475 1.534 1.00 98.25 169 SER A C 1
ATOM 1263 O O . SER A 1 169 ? -7.723 9.826 1.585 1.00 98.25 169 SER A O 1
ATOM 1265 N N . VAL A 1 170 ? -6.571 11.692 2.064 1.00 97.75 170 VAL A N 1
ATOM 1266 C CA . VAL A 1 170 ? -7.657 12.408 2.740 1.00 97.75 17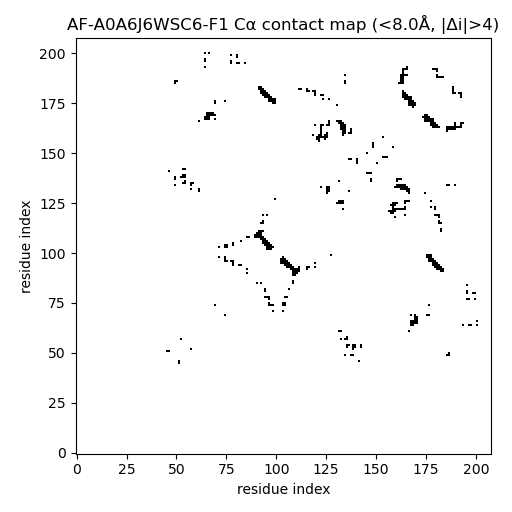0 VAL A CA 1
ATOM 1267 C C . VAL A 1 170 ? -8.119 13.588 1.887 1.00 97.75 170 VAL A C 1
ATOM 1269 O O . VAL A 1 170 ? -7.299 14.339 1.347 1.00 97.75 170 VAL A O 1
ATOM 1272 N N . ALA A 1 171 ? -9.437 13.762 1.771 1.00 94.81 171 ALA A N 1
ATOM 1273 C CA . ALA A 1 171 ? -10.050 14.842 1.005 1.00 94.81 171 ALA A CA 1
ATOM 1274 C C . ALA A 1 171 ? -9.530 16.214 1.472 1.00 94.81 171 ALA A C 1
ATOM 1276 O O . ALA A 1 171 ? -9.649 16.569 2.639 1.00 94.81 171 ALA A O 1
ATOM 1277 N N . GLY A 1 172 ? -8.929 16.980 0.556 1.00 94.44 172 GLY A N 1
ATOM 1278 C CA . GLY A 1 172 ? -8.342 18.293 0.853 1.00 94.44 172 GLY A CA 1
ATOM 1279 C C . GLY A 1 172 ? -6.954 18.271 1.513 1.00 94.44 172 GLY A C 1
ATOM 1280 O O . GLY A 1 172 ? -6.311 19.316 1.571 1.00 94.44 172 GLY A O 1
ATOM 1281 N N . ASN A 1 173 ? -6.458 17.108 1.949 1.00 94.25 173 ASN A N 1
ATOM 1282 C CA . ASN A 1 173 ? -5.174 16.964 2.650 1.00 94.25 173 ASN A CA 1
ATOM 1283 C C . ASN A 1 173 ? -4.133 16.138 1.873 1.00 94.25 173 ASN A C 1
ATOM 1285 O O . ASN A 1 173 ? -2.953 16.193 2.209 1.00 94.25 173 ASN A O 1
ATOM 1289 N N . GLY A 1 174 ? -4.544 15.395 0.841 1.00 96.44 174 GLY A N 1
ATOM 1290 C CA . GLY A 1 174 ? -3.643 14.547 0.056 1.00 96.44 174 GLY A CA 1
ATOM 1291 C C . GLY A 1 174 ? -3.238 13.275 0.804 1.00 96.44 174 GLY A C 1
ATOM 1292 O O . GLY A 1 174 ? -4.004 12.762 1.619 1.00 96.44 174 GLY A O 1
ATOM 1293 N N . LEU A 1 175 ? -2.050 12.743 0.508 1.00 97.88 175 LEU A N 1
ATOM 1294 C CA . LEU A 1 175 ? -1.551 11.500 1.100 1.00 97.88 175 LEU A CA 1
ATOM 1295 C C . LEU A 1 175 ? -1.344 11.651 2.618 1.00 97.88 175 LEU A C 1
ATOM 1297 O O . LEU A 1 175 ? -0.464 12.390 3.053 1.00 97.88 175 LEU A O 1
ATOM 1301 N N . ALA A 1 176 ? -2.119 10.916 3.418 1.00 97.69 176 ALA A N 1
ATOM 1302 C CA . ALA A 1 176 ? -2.016 10.926 4.881 1.00 97.69 176 ALA A CA 1
ATOM 1303 C C . ALA A 1 176 ? -1.411 9.629 5.446 1.00 97.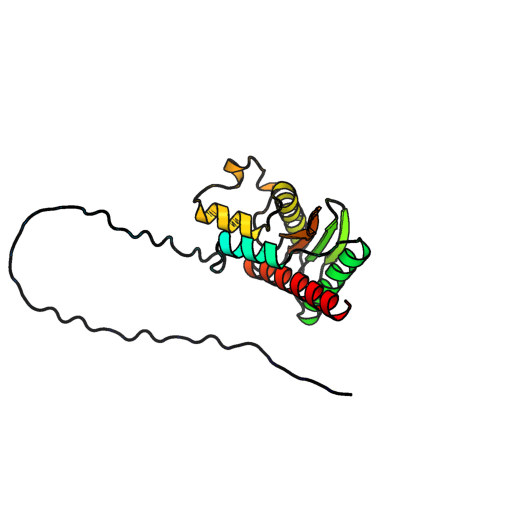69 176 ALA A C 1
ATOM 1305 O O . ALA A 1 176 ? -0.806 9.625 6.520 1.00 97.69 176 ALA A O 1
ATOM 1306 N N . GLY A 1 177 ? -1.550 8.519 4.723 1.00 98.25 177 GLY A N 1
ATOM 1307 C CA . GLY A 1 177 ? -1.040 7.220 5.135 1.00 98.25 177 GLY A CA 1
ATOM 1308 C C . GLY A 1 177 ? -0.934 6.237 3.980 1.00 98.25 177 GLY A C 1
ATOM 1309 O O . GLY A 1 177 ? -1.125 6.597 2.821 1.00 98.25 177 GLY A O 1
ATOM 1310 N N . ILE A 1 178 ? -0.619 4.986 4.298 1.00 98.81 178 ILE A N 1
ATOM 1311 C CA . ILE A 1 178 ? -0.416 3.924 3.308 1.00 98.81 178 ILE A CA 1
ATOM 1312 C C . ILE A 1 178 ? -0.969 2.618 3.866 1.00 98.81 178 ILE A C 1
ATOM 1314 O O . ILE A 1 178 ? -0.674 2.272 5.013 1.00 98.81 178 ILE A O 1
ATOM 1318 N N . LEU A 1 179 ? -1.720 1.884 3.047 1.00 98.88 179 LEU A N 1
ATOM 1319 C CA . LEU A 1 179 ? -2.048 0.480 3.274 1.00 98.88 179 LEU A CA 1
ATOM 1320 C C . LEU A 1 179 ? -1.131 -0.385 2.406 1.00 98.88 179 LEU A C 1
ATOM 1322 O O . LEU A 1 179 ? -1.005 -0.166 1.200 1.00 98.88 179 LEU A O 1
ATOM 1326 N N . LEU A 1 180 ? -0.479 -1.360 3.030 1.00 98.88 180 LEU A N 1
ATOM 1327 C CA . LEU A 1 180 ? 0.501 -2.235 2.403 1.00 98.88 180 LEU A CA 1
ATOM 1328 C C . LEU A 1 180 ? 0.113 -3.692 2.618 1.00 98.88 180 LEU A C 1
ATOM 1330 O O . LEU A 1 180 ? -0.155 -4.117 3.741 1.00 98.88 180 LEU A O 1
ATOM 1334 N N . ILE A 1 181 ? 0.139 -4.451 1.532 1.00 98.75 181 ILE A N 1
ATOM 1335 C CA . ILE A 1 181 ? -0.181 -5.870 1.467 1.00 98.75 181 ILE A CA 1
ATOM 1336 C C . ILE A 1 181 ? 0.913 -6.566 0.664 1.00 98.75 181 ILE A C 1
ATOM 1338 O O . ILE A 1 181 ? 1.401 -6.043 -0.346 1.00 98.75 181 ILE A O 1
ATOM 1342 N N . SER A 1 182 ? 1.350 -7.726 1.143 1.00 98.56 182 SER A N 1
ATOM 1343 C CA . SER A 1 182 ? 2.318 -8.560 0.435 1.00 98.56 182 SER A CA 1
ATOM 1344 C C . SER A 1 182 ? 2.121 -10.031 0.766 1.00 98.56 182 SER A C 1
ATOM 1346 O O . SER A 1 182 ? 2.088 -10.406 1.939 1.00 98.56 182 SER A O 1
ATOM 1348 N N . GLY A 1 183 ? 2.038 -10.866 -0.265 1.00 97.75 183 GLY A N 1
ATOM 1349 C CA . GLY A 1 183 ? 2.021 -12.326 -0.137 1.00 97.75 183 GLY A CA 1
ATOM 1350 C C . GLY A 1 183 ? 1.195 -13.034 -1.208 1.00 97.75 183 GLY A C 1
ATOM 1351 O O . GLY A 1 183 ? 1.406 -14.226 -1.426 1.00 97.75 183 GLY A O 1
ATOM 1352 N N . LEU A 1 184 ? 0.305 -12.317 -1.899 1.00 98.00 184 LEU A N 1
ATOM 1353 C CA . LEU A 1 184 ? -0.470 -12.825 -3.032 1.00 98.00 184 LEU A CA 1
ATOM 1354 C C . LEU A 1 184 ? 0.180 -12.416 -4.367 1.00 98.00 184 LEU A C 1
ATOM 1356 O O . LEU A 1 184 ? 1.114 -11.606 -4.393 1.00 98.00 184 LEU A O 1
ATOM 1360 N N . PRO A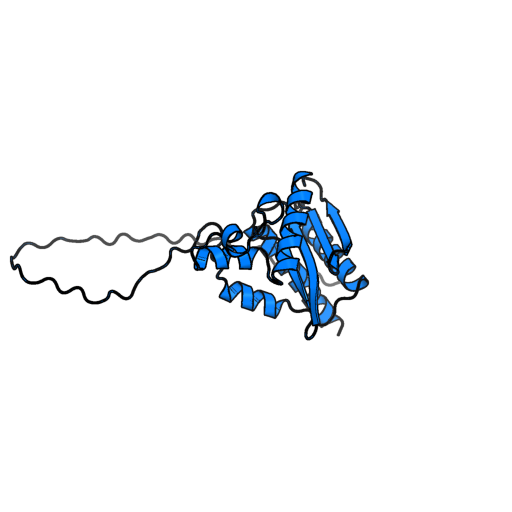 1 185 ? -0.306 -12.940 -5.508 1.00 97.44 185 PRO A N 1
ATOM 1361 C CA . PRO A 1 185 ? -0.038 -12.335 -6.807 1.00 97.44 185 PRO A CA 1
ATOM 1362 C C . PRO A 1 185 ? -0.375 -10.836 -6.800 1.00 97.44 185 PRO A C 1
ATOM 1364 O O . PRO A 1 185 ? -1.355 -10.414 -6.196 1.00 97.44 185 PRO A O 1
ATOM 1367 N N . GLN A 1 186 ? 0.417 -10.014 -7.494 1.00 97.00 186 GLN A N 1
ATOM 1368 C CA . GLN A 1 186 ? 0.356 -8.548 -7.368 1.00 97.00 186 GLN A CA 1
ATOM 1369 C C . GLN A 1 186 ? -1.033 -7.924 -7.598 1.00 97.00 186 GLN A C 1
ATOM 1371 O O . GLN A 1 186 ? -1.372 -6.918 -6.976 1.00 97.00 186 GLN A O 1
ATOM 1376 N N . VAL A 1 187 ? -1.828 -8.506 -8.501 1.00 97.88 187 VAL A N 1
ATOM 1377 C CA . VAL A 1 187 ? -3.197 -8.056 -8.787 1.00 97.88 187 VAL A CA 1
ATOM 1378 C C . VAL A 1 187 ? -4.098 -8.337 -7.587 1.00 97.88 187 VAL A C 1
ATOM 1380 O O . VAL A 1 187 ? -4.864 -7.471 -7.182 1.00 97.88 187 VAL A O 1
ATOM 1383 N N . GLU A 1 188 ? -3.962 -9.509 -6.973 1.00 98.44 188 GLU A N 1
ATOM 1384 C CA . GLU A 1 188 ? -4.728 -9.903 -5.789 1.00 98.44 188 GLU A CA 1
ATOM 1385 C C . GLU A 1 188 ? -4.320 -9.096 -4.551 1.00 98.44 188 GLU A C 1
ATOM 1387 O O . GLU A 1 188 ? -5.191 -8.651 -3.807 1.00 98.44 188 GLU A O 1
ATOM 1392 N N . ASP A 1 189 ? -3.020 -8.838 -4.363 1.00 98.62 189 ASP A N 1
ATOM 1393 C CA . ASP A 1 189 ? -2.520 -7.936 -3.315 1.00 98.62 189 ASP A CA 1
ATOM 1394 C C . ASP A 1 189 ? -3.164 -6.539 -3.442 1.00 98.62 189 ASP A C 1
ATOM 1396 O O . ASP A 1 189 ? -3.585 -5.948 -2.446 1.00 98.62 189 ASP A O 1
ATOM 1400 N N . HIS A 1 190 ? -3.252 -6.004 -4.668 1.00 98.75 190 HIS A N 1
ATOM 1401 C CA . HIS A 1 190 ? -3.881 -4.706 -4.934 1.00 98.75 190 HIS A CA 1
ATOM 1402 C C . HIS A 1 190 ? -5.388 -4.735 -4.660 1.00 98.75 190 HIS A C 1
ATOM 1404 O O . HIS A 1 190 ? -5.882 -3.917 -3.885 1.00 98.75 190 HIS A O 1
ATOM 1410 N N . LEU A 1 191 ? -6.104 -5.703 -5.238 1.00 98.69 191 LEU A N 1
ATOM 1411 C CA . LEU A 1 191 ? -7.556 -5.842 -5.087 1.00 98.69 191 LEU A CA 1
ATOM 1412 C C . LEU A 1 191 ? -7.977 -6.051 -3.628 1.00 98.69 191 LEU A C 1
ATOM 1414 O O . LEU A 1 191 ? -8.980 -5.483 -3.200 1.00 98.69 191 LEU A O 1
ATOM 1418 N N . LEU A 1 192 ? -7.202 -6.803 -2.842 1.00 98.88 192 LEU A N 1
ATOM 1419 C CA . LEU A 1 192 ? -7.463 -6.953 -1.410 1.00 98.88 192 LEU A CA 1
ATOM 1420 C C . LEU A 1 192 ? -7.342 -5.609 -0.677 1.00 98.88 192 LEU A C 1
ATOM 1422 O O . LEU A 1 192 ? -8.138 -5.314 0.210 1.00 98.88 192 LEU A O 1
ATOM 1426 N N . GLY A 1 193 ? -6.375 -4.774 -1.059 1.00 98.81 193 GLY A N 1
ATOM 1427 C CA . GLY A 1 193 ? -6.224 -3.431 -0.502 1.00 98.81 193 GLY A CA 1
ATOM 1428 C C . GLY A 1 193 ? -7.411 -2.527 -0.820 1.00 98.81 193 GLY A C 1
ATOM 1429 O O . GLY A 1 193 ? -7.915 -1.845 0.074 1.00 98.81 193 GLY A O 1
ATOM 1430 N N . VAL A 1 194 ? -7.896 -2.571 -2.064 1.00 98.88 194 VAL A N 1
ATOM 1431 C CA . VAL A 1 194 ? -9.111 -1.858 -2.497 1.00 98.88 194 VAL A CA 1
ATOM 1432 C C . VAL A 1 194 ? -10.318 -2.315 -1.683 1.00 98.88 194 VAL A C 1
ATOM 1434 O O . VAL A 1 194 ? -11.066 -1.483 -1.167 1.00 98.88 194 VAL A O 1
ATOM 1437 N N . GLU A 1 195 ? -10.484 -3.628 -1.514 1.00 98.81 195 GLU A N 1
ATOM 1438 C CA . GLU A 1 195 ? -11.564 -4.214 -0.720 1.00 98.81 195 GLU A CA 1
ATOM 1439 C C . GLU A 1 195 ? -11.537 -3.712 0.730 1.00 98.81 195 GLU A C 1
ATOM 1441 O O . GLU A 1 195 ? -12.561 -3.277 1.252 1.00 98.81 195 GLU A O 1
ATOM 1446 N N . ILE A 1 196 ? -10.366 -3.714 1.370 1.00 98.81 196 ILE A N 1
ATOM 1447 C CA . ILE A 1 196 ? -10.200 -3.276 2.764 1.00 98.81 196 ILE A CA 1
ATOM 1448 C C . ILE A 1 196 ? -10.590 -1.808 2.945 1.00 98.81 196 ILE A C 1
ATOM 1450 O O . ILE A 1 196 ? -11.288 -1.470 3.903 1.00 98.81 196 ILE A O 1
ATOM 1454 N N . ILE A 1 197 ? -10.132 -0.929 2.049 1.00 98.75 197 ILE A N 1
ATOM 1455 C CA . ILE A 1 197 ? -10.442 0.503 2.138 1.00 98.75 197 ILE A CA 1
ATOM 1456 C C . ILE A 1 197 ? -11.934 0.733 1.865 1.00 98.75 197 ILE A C 1
ATOM 1458 O O . ILE A 1 197 ? -12.570 1.515 2.571 1.00 98.75 197 ILE A O 1
ATOM 1462 N N . THR A 1 198 ? -12.508 0.006 0.904 1.00 98.62 198 THR A N 1
ATOM 1463 C CA . THR A 1 198 ? -13.944 0.062 0.588 1.00 98.62 198 THR A CA 1
ATOM 1464 C C . THR A 1 198 ? -14.796 -0.373 1.781 1.00 98.62 198 THR A C 1
ATOM 1466 O O . THR A 1 198 ? -15.738 0.325 2.150 1.00 98.62 198 THR A O 1
ATOM 1469 N N . GLU A 1 199 ? -14.437 -1.481 2.433 1.00 98.38 199 GLU A N 1
ATOM 1470 C CA . GLU A 1 199 ? -15.105 -1.971 3.644 1.00 98.38 199 GLU A CA 1
ATOM 1471 C C . GLU A 1 199 ? -15.016 -0.950 4.787 1.00 98.38 199 GLU A C 1
ATOM 1473 O O . GLU A 1 199 ? -16.003 -0.690 5.477 1.00 98.38 199 GLU A O 1
ATOM 1478 N N . TYR A 1 200 ? -13.851 -0.328 4.983 1.00 98.44 200 TYR A N 1
ATOM 1479 C CA . TYR A 1 200 ? -13.703 0.735 5.976 1.00 98.44 200 TYR A CA 1
ATOM 1480 C C . TYR A 1 200 ? -14.618 1.928 5.676 1.00 98.44 200 TYR A C 1
ATOM 1482 O O . TYR A 1 200 ? -15.335 2.382 6.568 1.00 98.44 200 TYR A O 1
ATOM 1490 N N . LEU A 1 201 ? -14.643 2.409 4.430 1.00 97.56 201 LEU A N 1
ATOM 1491 C CA . LEU A 1 201 ? -15.506 3.518 4.013 1.00 97.56 201 LEU A CA 1
ATOM 1492 C C . LEU A 1 201 ? -16.994 3.195 4.202 1.00 97.56 201 LEU A C 1
ATOM 1494 O O . LEU A 1 201 ? -17.738 4.045 4.694 1.00 97.56 201 LEU A O 1
ATOM 1498 N N . ALA A 1 202 ? -17.415 1.967 3.887 1.00 96.56 202 ALA A N 1
ATOM 1499 C CA . ALA A 1 202 ? -18.785 1.513 4.111 1.00 96.56 202 ALA A CA 1
ATOM 1500 C C . ALA A 1 202 ? -19.174 1.598 5.598 1.00 96.56 202 ALA A C 1
ATOM 1502 O O . ALA A 1 202 ? -20.197 2.195 5.933 1.00 96.56 202 ALA A O 1
ATOM 1503 N N . ARG A 1 203 ? -18.311 1.115 6.504 1.00 94.56 203 ARG A N 1
ATOM 1504 C CA . ARG A 1 203 ? -18.541 1.202 7.960 1.00 94.56 203 ARG A CA 1
ATOM 1505 C C . ARG A 1 203 ? -18.583 2.634 8.482 1.00 94.56 203 ARG A C 1
ATOM 1507 O O . ARG A 1 203 ? -19.332 2.920 9.411 1.00 94.56 203 ARG A O 1
ATOM 1514 N N . GLN A 1 204 ? -17.782 3.540 7.921 1.00 88.88 204 GLN A N 1
ATOM 1515 C CA . GLN A 1 204 ? -17.844 4.954 8.308 1.00 88.88 204 GLN A CA 1
ATOM 1516 C C . GLN A 1 204 ? -19.168 5.596 7.869 1.00 88.88 204 GLN A C 1
ATOM 1518 O O . GLN A 1 204 ? -19.714 6.402 8.614 1.00 88.88 204 GLN A O 1
ATOM 1523 N N . GLY A 1 205 ? -19.704 5.214 6.704 1.00 78.88 205 GLY A N 1
ATOM 1524 C CA . GLY A 1 205 ? -21.005 5.687 6.222 1.00 78.88 205 GLY A CA 1
ATOM 1525 C C . GLY A 1 205 ? -22.198 5.192 7.048 1.00 78.88 205 GLY A C 1
ATOM 1526 O O . GLY A 1 205 ? -23.188 5.903 7.159 1.00 78.88 205 GLY A O 1
ATOM 1527 N N . GLU A 1 206 ? -22.107 4.008 7.660 1.00 72.44 206 GLU A N 1
ATOM 1528 C CA . GLU A 1 206 ? -23.137 3.484 8.577 1.00 72.44 206 GLU A CA 1
ATOM 1529 C C . GLU A 1 206 ? -23.147 4.185 9.946 1.00 72.44 206 GLU A C 1
ATOM 1531 O O . GLU A 1 206 ? -24.166 4.185 10.636 1.00 72.44 206 GLU A O 1
ATOM 1536 N N . ASN A 1 207 ? -22.011 4.767 10.342 1.00 60.88 207 ASN A N 1
ATOM 1537 C CA . ASN A 1 207 ? -21.818 5.417 11.640 1.00 60.88 207 ASN A CA 1
ATOM 1538 C C . ASN A 1 207 ? -21.986 6.950 11.599 1.00 60.88 207 ASN A C 1
ATOM 1540 O O . ASN A 1 207 ? -21.854 7.589 12.647 1.00 60.88 207 ASN A O 1
ATOM 1544 N N . ALA A 1 208 ? -22.221 7.530 10.416 1.00 54.91 208 ALA A N 1
ATOM 1545 C CA . ALA A 1 208 ? -22.402 8.967 10.182 1.00 54.91 208 ALA A CA 1
ATOM 1546 C C . ALA A 1 208 ? -23.886 9.363 10.180 1.00 54.91 208 ALA A C 1
ATOM 1548 O O . ALA A 1 208 ? -24.192 10.451 10.721 1.00 54.91 208 ALA A O 1
#

Radius of gyration: 22.83 Å; Cα contacts (8 Å, |Δi|>4): 297; chains: 1; bounding box: 48×40×78 Å